Protein AF-A0A087UPY6-F1 (afdb_monomer_lite)

Secondary structure (DSSP, 8-state):
-HHHHHHHHHHH--SSPPPSSSTHHHHTT-STT-THHHHTTTTHHHHHHHHHHHH-TTTHHHHHHHHHHTTSTTT---HHHHHHHHHHHHHHHHHTTTTHHHHHHHT-HHHHHHHHHHHHHHHHHHHHHHTT--GGGHHHHHHHHHHHHHH-HHHHHHHHHHHHHHHHS-----------TT-SS-------

Foldseek 3Di:
DVLVQVLLCLLPVDPDGDDQFDPSLVVQQADHTHNCVLCVQQPCVLSVLSCLQCVPPLRVVVLVLLSVQLPDPQLHHRNSSLSSLLSNLLVVLVVVVLCVVVCVVVVDPSVSSSLLSSLLSVVLSVCSVVVSDHNVCSVVSSVVSSVCCNPPVVVSNVVSVVSSVVVPPPPPPPPPVPPPVPPPDPDPDDDD

Sequence (192 aa):
MRVLQTLYKSLTGAEKDCPRYGKHWEDVGFQGIDPGTDLRGVGFLGLIHLLSLILNPATTELAKEISTVSKTEKQNFPFCTMGINITRIVLETMREEVLNREINRKMDVFQVTNDFYAGVFLHLHFIWCEQNKTIMDSGYVIKDLNTFAKKHSTVIFRELFSYIKEKKIPTKKSDAVVDFSNIGDIAGFVQT

pLDDT: mean 89.98, std 18.36, range [36.38, 98.94]

InterPro domains:
  IPR006816 ELMO domain [PF04727] (2-141)
  IPR006816 ELMO domain [PS51335] (1-153)
  IPR050868 Engulfment and cell motility domain-containing protein [PTHR12771] (2-168)

Radius of gyration: 21.98 Å; chains: 1; bounding box: 83×45×53 Å

Structure (mmCIF, N/CA/C/O backbone):
data_AF-A0A087UPY6-F1
#
_entry.id   AF-A0A087UPY6-F1
#
loop_
_atom_site.group_PDB
_atom_site.id
_atom_site.type_symbol
_atom_site.label_atom_id
_atom_site.label_alt_id
_atom_site.label_comp_id
_atom_site.label_asym_id
_atom_site.label_entity_id
_atom_site.label_seq_id
_atom_site.pdbx_PDB_ins_code
_atom_site.Cartn_x
_atom_site.Cartn_y
_atom_site.Cartn_z
_atom_site.occupancy
_atom_site.B_iso_or_equiv
_atom_site.auth_seq_id
_atom_site.auth_comp_id
_atom_site.auth_asym_id
_atom_site.auth_atom_id
_atom_site.pdbx_PDB_model_num
ATOM 1 N N . MET A 1 1 ? -3.150 2.637 -19.919 1.00 72.81 1 MET A N 1
ATOM 2 C CA . MET A 1 1 ? -1.705 2.875 -20.140 1.00 72.81 1 MET A CA 1
ATOM 3 C C . MET A 1 1 ? -1.181 4.067 -19.348 1.00 72.81 1 MET A C 1
ATOM 5 O O . MET A 1 1 ? -0.356 3.849 -18.476 1.00 72.81 1 MET A O 1
ATOM 9 N N . ARG A 1 2 ? -1.687 5.289 -19.588 1.00 88.81 2 ARG A N 1
ATOM 10 C CA . ARG A 1 2 ? -1.146 6.535 -19.004 1.00 88.81 2 ARG A CA 1
ATOM 11 C C . ARG A 1 2 ? -0.952 6.499 -17.484 1.00 88.81 2 ARG A C 1
ATOM 13 O O . ARG A 1 2 ? 0.063 6.955 -16.997 1.00 88.81 2 ARG A O 1
ATOM 20 N N . VAL A 1 3 ? -1.885 5.892 -16.752 1.00 93.50 3 VAL A N 1
ATOM 21 C CA . VAL A 1 3 ? -1.852 5.794 -15.280 1.00 93.50 3 VAL A CA 1
ATOM 22 C C . VAL A 1 3 ? -0.658 4.976 -14.770 1.00 93.50 3 VAL A C 1
ATOM 24 O O . VAL A 1 3 ? 0.029 5.406 -13.851 1.00 93.50 3 VAL A O 1
ATOM 27 N N . LEU A 1 4 ? -0.377 3.828 -15.397 1.00 94.31 4 LEU A N 1
ATOM 28 C CA . LEU A 1 4 ? 0.793 3.005 -15.071 1.00 94.31 4 LEU A CA 1
ATOM 29 C C . LEU A 1 4 ? 2.092 3.758 -15.377 1.00 94.31 4 LEU A C 1
ATOM 31 O O . LEU A 1 4 ? 3.010 3.761 -14.566 1.00 94.31 4 LEU A O 1
ATOM 35 N N . GLN A 1 5 ? 2.145 4.445 -16.519 1.00 94.75 5 GLN A N 1
ATOM 36 C CA . GLN A 1 5 ? 3.295 5.271 -16.887 1.00 94.75 5 GLN A CA 1
ATOM 37 C C . GLN A 1 5 ? 3.488 6.436 -15.906 1.00 94.75 5 GLN A C 1
ATOM 39 O O . GLN A 1 5 ? 4.615 6.714 -15.517 1.00 94.75 5 GLN A O 1
ATOM 44 N N . THR A 1 6 ? 2.415 7.091 -15.451 1.00 95.69 6 THR A N 1
ATOM 45 C CA . THR A 1 6 ? 2.490 8.118 -14.401 1.00 95.69 6 THR A CA 1
ATOM 46 C C . THR A 1 6 ? 3.055 7.539 -13.110 1.00 95.69 6 THR A C 1
ATOM 48 O O . THR A 1 6 ? 4.007 8.098 -12.585 1.00 95.69 6 THR A O 1
ATOM 51 N N . LEU A 1 7 ? 2.533 6.401 -12.640 1.00 96.00 7 LEU A N 1
ATOM 52 C CA . LEU A 1 7 ? 3.036 5.719 -11.444 1.00 96.00 7 LEU A CA 1
ATOM 53 C C . LEU A 1 7 ? 4.540 5.431 -11.558 1.00 96.00 7 LEU A C 1
ATOM 55 O O . LEU A 1 7 ? 5.300 5.773 -10.655 1.00 96.00 7 LEU A O 1
ATOM 59 N N . TYR A 1 8 ? 4.967 4.859 -12.686 1.00 96.50 8 TYR A N 1
ATOM 60 C CA . TYR A 1 8 ? 6.371 4.548 -12.937 1.00 96.50 8 TYR A CA 1
ATOM 61 C C . TYR A 1 8 ? 7.251 5.800 -12.885 1.00 96.50 8 TYR A C 1
ATOM 63 O O . TYR A 1 8 ? 8.244 5.833 -12.159 1.00 96.50 8 TYR A O 1
ATOM 71 N N . LYS A 1 9 ? 6.869 6.860 -13.605 1.00 95.50 9 LYS A N 1
ATOM 72 C CA . LYS A 1 9 ? 7.624 8.120 -13.643 1.00 95.50 9 LYS A CA 1
ATOM 73 C C . LYS A 1 9 ? 7.680 8.792 -12.273 1.00 95.50 9 LYS A C 1
ATOM 75 O O . LYS A 1 9 ? 8.739 9.259 -11.876 1.00 95.50 9 LYS A O 1
ATOM 80 N N . SER A 1 10 ? 6.586 8.778 -11.515 1.00 94.00 10 SER A N 1
ATOM 81 C CA . SER A 1 10 ? 6.548 9.330 -10.158 1.00 94.00 10 SER A CA 1
ATOM 82 C C . SER A 1 10 ? 7.451 8.582 -9.174 1.00 94.00 10 SER A C 1
ATOM 84 O O . SER A 1 10 ? 7.991 9.207 -8.269 1.00 94.00 10 SER A O 1
ATOM 86 N N . LEU A 1 11 ? 7.635 7.268 -9.344 1.00 94.06 11 LEU A N 1
ATOM 87 C CA . LEU A 1 11 ? 8.479 6.447 -8.466 1.00 94.06 11 LEU A CA 1
ATOM 88 C C . LEU A 1 11 ? 9.961 6.415 -8.864 1.00 94.06 11 LEU A C 1
ATOM 90 O O . LEU A 1 11 ? 10.816 6.157 -8.015 1.00 94.06 11 LEU A O 1
ATOM 94 N N . THR A 1 12 ? 10.267 6.636 -10.143 1.00 93.81 12 THR A N 1
ATOM 95 C CA . THR A 1 12 ? 11.627 6.490 -10.694 1.00 93.81 12 THR A CA 1
ATOM 96 C C . THR A 1 12 ? 12.271 7.809 -11.107 1.00 93.81 12 THR A C 1
ATOM 98 O O . THR A 1 12 ? 13.486 7.863 -11.263 1.00 93.81 12 THR A O 1
ATOM 101 N N . GLY A 1 13 ? 11.483 8.867 -11.309 1.00 93.50 13 GLY A N 1
ATOM 102 C CA . GLY A 1 13 ? 11.949 10.110 -11.923 1.00 93.50 13 GLY A CA 1
ATOM 103 C C . GLY A 1 13 ? 12.176 10.006 -13.436 1.00 93.50 13 GLY A C 1
ATOM 104 O O . GLY A 1 13 ? 12.764 10.910 -14.019 1.00 93.50 13 GLY A O 1
ATOM 105 N N . ALA A 1 14 ? 11.733 8.923 -14.088 1.00 93.94 14 ALA A N 1
ATOM 106 C CA . ALA A 1 14 ? 11.895 8.761 -15.528 1.00 93.94 14 ALA A CA 1
ATOM 107 C C . ALA A 1 14 ? 11.164 9.865 -16.317 1.00 93.94 14 ALA A C 1
ATOM 109 O O . ALA A 1 14 ? 9.991 10.154 -16.082 1.00 93.94 14 ALA A O 1
ATOM 110 N N . GLU A 1 15 ? 11.846 10.447 -17.304 1.00 91.69 15 GLU A N 1
ATOM 111 C CA . GLU A 1 15 ? 11.268 11.491 -18.164 1.00 91.69 15 GLU A CA 1
ATOM 112 C C . GLU A 1 15 ? 10.414 10.911 -19.299 1.00 91.69 15 GLU A C 1
ATOM 114 O O . GLU A 1 15 ? 9.426 11.510 -19.727 1.00 91.69 15 GLU A O 1
ATOM 119 N N . LYS A 1 16 ? 10.793 9.727 -19.793 1.00 92.62 16 LYS A N 1
ATOM 120 C CA . LYS A 1 16 ? 10.153 9.067 -20.934 1.00 92.62 16 LYS A CA 1
ATOM 121 C C . LYS A 1 16 ? 9.136 8.029 -20.479 1.00 92.62 16 LYS A C 1
ATOM 123 O O . LYS A 1 16 ? 9.301 7.373 -19.453 1.00 92.62 16 LYS A O 1
ATOM 128 N N . ASP A 1 17 ? 8.101 7.855 -21.291 1.00 93.56 17 ASP A N 1
ATOM 129 C CA . ASP A 1 17 ? 7.104 6.814 -21.077 1.00 93.56 17 ASP A CA 1
ATOM 130 C C . ASP A 1 17 ? 7.711 5.417 -21.279 1.00 93.56 17 ASP A C 1
ATOM 132 O O . ASP A 1 17 ? 8.425 5.166 -22.252 1.00 93.56 17 ASP A O 1
ATOM 136 N N . CYS A 1 18 ? 7.393 4.493 -20.368 1.00 93.12 18 CYS A N 1
ATOM 137 C CA . CYS A 1 18 ? 7.782 3.092 -20.481 1.00 93.12 18 CYS A CA 1
ATOM 138 C C . CYS A 1 18 ? 6.749 2.269 -21.290 1.00 93.12 18 CYS A C 1
ATOM 140 O O . CYS A 1 18 ? 5.566 2.642 -21.364 1.00 93.12 18 CYS A O 1
ATOM 142 N N . PRO A 1 19 ? 7.163 1.146 -21.913 1.00 95.44 19 PRO A N 1
ATOM 143 C CA . PRO A 1 19 ? 6.250 0.206 -22.569 1.00 95.44 19 PRO A CA 1
ATOM 144 C C . PRO A 1 19 ? 5.240 -0.437 -21.603 1.00 95.44 19 PRO A C 1
ATOM 146 O O . PRO A 1 19 ? 5.470 -0.513 -20.402 1.00 95.44 19 PRO A O 1
ATOM 149 N N . ARG A 1 20 ? 4.133 -0.994 -22.126 1.00 94.19 20 ARG A N 1
ATOM 150 C CA . ARG A 1 20 ? 3.130 -1.704 -21.297 1.00 94.19 20 ARG A CA 1
ATOM 151 C C . ARG A 1 20 ? 3.710 -2.876 -20.517 1.00 94.19 20 ARG A C 1
ATOM 153 O O . ARG A 1 20 ? 3.268 -3.133 -19.399 1.00 94.19 20 ARG A O 1
ATOM 160 N N . TYR A 1 21 ? 4.601 -3.611 -21.174 1.00 96.75 21 TYR A N 1
ATOM 161 C CA . TYR A 1 21 ? 5.159 -4.872 -20.719 1.00 96.75 21 TYR A CA 1
ATOM 162 C C . TYR A 1 21 ? 6.678 -4.755 -20.678 1.00 96.75 21 TYR A C 1
ATOM 164 O O . TYR A 1 21 ? 7.280 -4.167 -21.578 1.00 96.75 21 TYR A O 1
ATOM 172 N N . GLY A 1 22 ? 7.298 -5.327 -19.654 1.00 96.94 22 GLY A N 1
ATOM 173 C CA . GLY A 1 22 ? 8.750 -5.412 -19.537 1.00 96.94 22 GLY A CA 1
ATOM 174 C C . GLY A 1 22 ? 9.221 -5.500 -18.091 1.00 96.94 22 GLY A C 1
ATOM 175 O O . GLY A 1 22 ? 8.477 -5.184 -17.170 1.00 96.94 22 GLY A O 1
ATOM 176 N N . LYS A 1 23 ? 10.483 -5.901 -17.905 1.00 97.12 23 LYS A N 1
ATOM 177 C CA . LYS A 1 23 ? 11.089 -6.101 -16.577 1.00 97.12 23 LYS A CA 1
ATOM 178 C C . LYS A 1 23 ? 11.204 -4.832 -15.731 1.00 97.12 23 LYS A C 1
ATOM 180 O O . LYS A 1 23 ? 11.313 -4.936 -14.524 1.00 97.12 23 LYS A O 1
ATOM 185 N N . HIS A 1 24 ? 11.116 -3.648 -16.339 1.00 96.12 24 HIS A N 1
ATOM 186 C CA . HIS A 1 24 ? 11.144 -2.373 -15.614 1.00 96.12 24 HIS A CA 1
ATOM 187 C C . HIS A 1 24 ? 10.052 -2.273 -14.533 1.00 96.12 24 HIS A C 1
ATOM 189 O O . HIS A 1 24 ? 10.196 -1.543 -13.562 1.00 96.12 24 HIS A O 1
ATOM 195 N N . TRP A 1 25 ? 8.954 -3.024 -14.654 1.00 97.50 25 TRP A N 1
ATOM 196 C CA . TRP A 1 25 ? 7.934 -3.074 -13.606 1.00 97.50 25 TRP A CA 1
ATOM 197 C C . TRP A 1 25 ? 8.431 -3.698 -12.295 1.00 97.50 25 TRP A C 1
ATOM 199 O O . TRP A 1 25 ? 7.934 -3.335 -11.227 1.00 97.50 25 TRP A O 1
ATOM 209 N N . GLU A 1 26 ? 9.445 -4.560 -12.356 1.00 96.44 26 GLU A N 1
ATOM 210 C CA . GLU A 1 26 ? 10.102 -5.134 -11.179 1.00 96.44 26 GLU A CA 1
ATOM 211 C C . GLU A 1 26 ? 10.865 -4.050 -10.390 1.00 96.44 26 GLU A C 1
ATOM 213 O O . GLU A 1 26 ? 10.876 -4.098 -9.162 1.00 96.44 26 GLU A O 1
ATOM 218 N N . ASP A 1 27 ? 11.378 -3.002 -11.055 1.00 94.44 27 ASP A N 1
ATOM 219 C CA . ASP A 1 27 ? 12.124 -1.893 -10.422 1.00 94.44 27 ASP A CA 1
ATOM 220 C C . ASP A 1 27 ? 11.268 -1.070 -9.443 1.00 94.44 27 ASP A C 1
ATOM 222 O O . ASP A 1 27 ? 11.775 -0.455 -8.502 1.00 94.44 27 ASP A O 1
ATOM 226 N N . VAL A 1 28 ? 9.951 -1.047 -9.664 1.00 96.25 28 VAL A N 1
ATOM 227 C CA . VAL A 1 28 ? 8.971 -0.395 -8.778 1.00 96.25 28 VAL A CA 1
ATOM 228 C C . VAL A 1 28 ? 8.201 -1.404 -7.915 1.00 96.25 28 VAL A C 1
ATOM 230 O O . VAL A 1 28 ? 7.331 -1.030 -7.128 1.00 96.25 28 VAL A O 1
ATOM 233 N N . GLY A 1 29 ? 8.548 -2.689 -8.016 1.00 97.00 29 GLY A N 1
ATOM 234 C CA . GLY A 1 29 ? 8.018 -3.754 -7.177 1.00 97.00 29 GLY A CA 1
ATOM 235 C C . GLY A 1 29 ? 6.666 -4.305 -7.620 1.00 97.00 29 GLY A C 1
ATOM 236 O O . GLY A 1 29 ? 5.855 -4.597 -6.749 1.00 97.00 29 GLY A O 1
ATOM 237 N N . PHE A 1 30 ? 6.392 -4.414 -8.924 1.00 97.56 30 PHE A N 1
ATOM 238 C CA . PHE A 1 30 ? 5.376 -5.346 -9.446 1.00 97.56 30 PHE A CA 1
ATOM 239 C C . PHE A 1 30 ? 5.978 -6.741 -9.670 1.00 97.56 30 PHE A C 1
ATOM 241 O O . PHE A 1 30 ? 7.199 -6.893 -9.746 1.00 97.56 30 PHE A O 1
ATOM 248 N N . GLN A 1 31 ? 5.129 -7.763 -9.815 1.00 94.50 31 GLN A N 1
ATOM 249 C CA . GLN A 1 31 ? 5.565 -9.127 -10.102 1.00 94.50 31 GLN A CA 1
ATOM 250 C C . GLN A 1 31 ? 5.642 -9.382 -11.611 1.00 94.50 31 GLN A C 1
ATOM 252 O O . GLN A 1 31 ? 4.636 -9.487 -12.312 1.00 94.50 31 GLN A O 1
ATOM 257 N N . GLY A 1 32 ? 6.868 -9.555 -12.104 1.00 94.19 32 GLY A N 1
ATOM 258 C CA . GLY A 1 32 ? 7.137 -9.878 -13.501 1.00 94.19 32 GLY A CA 1
ATOM 259 C C . GLY A 1 32 ? 6.871 -8.712 -14.454 1.00 94.19 32 GLY A C 1
ATOM 260 O O . GLY A 1 32 ? 6.937 -7.540 -14.093 1.00 94.19 32 GLY A O 1
ATOM 261 N N . ILE A 1 33 ? 6.590 -9.041 -15.716 1.00 96.81 33 ILE A N 1
ATOM 262 C CA . ILE A 1 33 ? 6.596 -8.054 -16.806 1.00 96.81 33 ILE A CA 1
ATOM 263 C C . ILE A 1 33 ? 5.254 -7.353 -17.041 1.00 96.81 33 ILE A C 1
ATOM 265 O O . ILE A 1 33 ? 5.183 -6.469 -17.895 1.00 96.81 33 ILE A O 1
ATOM 269 N N . ASP A 1 34 ? 4.186 -7.770 -16.360 1.00 96.31 34 ASP A N 1
ATOM 270 C CA . ASP A 1 34 ? 2.836 -7.248 -16.560 1.00 96.31 34 ASP A CA 1
ATOM 271 C C . ASP A 1 34 ? 2.163 -6.880 -15.223 1.00 96.31 34 ASP A C 1
ATOM 273 O O . ASP A 1 34 ? 1.557 -7.745 -14.599 1.00 96.31 34 ASP A O 1
ATOM 277 N N . PRO A 1 35 ? 2.109 -5.586 -14.848 1.00 96.69 35 PRO A N 1
ATOM 278 C CA . PRO A 1 35 ? 1.359 -5.100 -13.685 1.00 96.69 35 PRO A CA 1
ATOM 279 C C . PRO A 1 35 ? -0.097 -5.572 -13.604 1.00 96.69 35 PRO A C 1
ATOM 281 O O . PRO A 1 35 ? -0.699 -5.604 -12.531 1.00 96.69 35 PRO A O 1
ATOM 284 N N . GLY A 1 36 ? -0.695 -5.921 -14.746 1.00 95.50 36 GLY A N 1
ATOM 285 C CA . GLY A 1 36 ? -2.038 -6.474 -14.817 1.00 95.50 36 GLY A CA 1
ATOM 286 C C . GLY A 1 36 ? -2.195 -7.740 -13.977 1.00 95.50 36 GLY A C 1
ATOM 287 O O . GLY A 1 36 ? -3.268 -7.932 -13.410 1.00 95.50 36 GLY A O 1
ATOM 288 N N . THR A 1 37 ? -1.151 -8.566 -13.835 1.00 94.81 37 THR A N 1
ATOM 289 C CA . THR A 1 37 ? -1.223 -9.815 -13.065 1.00 94.81 37 THR A CA 1
ATOM 290 C C . THR A 1 37 ? -1.357 -9.582 -11.568 1.00 94.81 37 THR A C 1
ATOM 292 O O . THR A 1 37 ? -2.140 -10.301 -10.938 1.00 94.81 37 THR A O 1
ATOM 295 N N . ASP A 1 38 ? -0.670 -8.577 -11.016 1.00 96.12 38 ASP A N 1
ATOM 296 C CA . ASP A 1 38 ? -0.800 -8.160 -9.614 1.00 96.12 38 ASP A CA 1
ATOM 297 C C . ASP A 1 38 ? -2.158 -7.496 -9.348 1.00 96.12 38 ASP A C 1
ATOM 299 O O . ASP A 1 38 ? -2.814 -7.744 -8.334 1.00 96.12 38 ASP A O 1
ATOM 303 N N . LEU A 1 39 ? -2.622 -6.669 -10.289 1.00 96.25 39 LEU A N 1
ATOM 304 C CA . LEU A 1 39 ? -3.827 -5.856 -10.120 1.00 96.25 39 LEU A CA 1
ATOM 305 C C . LEU A 1 39 ? -5.131 -6.658 -10.197 1.00 96.25 39 LEU A C 1
ATOM 307 O O . LEU A 1 39 ? -6.171 -6.126 -9.821 1.00 96.25 39 LEU A O 1
ATOM 311 N N . ARG A 1 40 ? -5.123 -7.928 -10.629 1.00 94.06 40 ARG A N 1
ATOM 312 C CA . ARG A 1 40 ? -6.348 -8.743 -10.807 1.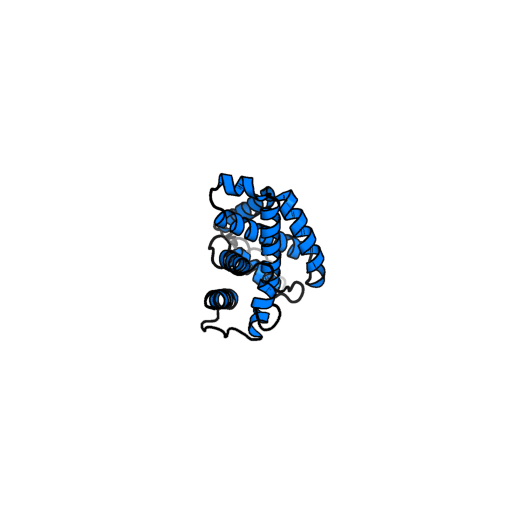00 94.06 40 ARG A CA 1
ATOM 313 C C . ARG A 1 40 ? -7.281 -8.739 -9.594 1.00 94.06 40 ARG A C 1
ATOM 315 O O . ARG A 1 40 ? -8.494 -8.751 -9.760 1.00 94.06 40 ARG A O 1
ATOM 322 N N . GLY A 1 41 ? -6.723 -8.735 -8.384 1.00 92.12 41 GLY A N 1
ATOM 323 C CA . GLY A 1 41 ? -7.507 -8.819 -7.150 1.00 92.12 41 GLY A CA 1
ATOM 324 C C . GLY A 1 41 ? -8.124 -7.504 -6.671 1.00 92.12 41 GLY A C 1
ATOM 325 O O . GLY A 1 41 ? -9.080 -7.545 -5.903 1.00 92.12 41 GLY A O 1
ATOM 326 N N . VAL A 1 42 ? -7.581 -6.361 -7.094 1.00 97.50 42 VAL A N 1
ATOM 327 C CA . VAL A 1 42 ? -7.988 -5.023 -6.614 1.00 97.50 42 VAL A CA 1
ATOM 328 C C . VAL A 1 42 ? -8.442 -4.092 -7.741 1.00 97.50 42 VAL A C 1
ATOM 330 O O . VAL A 1 42 ? -9.025 -3.038 -7.495 1.00 97.50 42 VAL A O 1
ATOM 333 N N . GLY A 1 43 ? -8.181 -4.475 -8.989 1.00 95.88 43 GLY A N 1
ATOM 334 C CA . GLY A 1 43 ? -8.472 -3.705 -10.184 1.00 95.88 43 GLY A CA 1
ATOM 335 C C . GLY A 1 43 ? -7.772 -2.349 -10.207 1.00 95.88 43 GLY A C 1
ATOM 336 O O . GLY A 1 43 ? -6.690 -2.144 -9.656 1.00 95.88 43 GLY A O 1
ATOM 337 N N . PHE A 1 44 ? -8.426 -1.395 -10.863 1.00 95.75 44 PHE A N 1
ATOM 338 C CA . PHE A 1 44 ? -7.911 -0.040 -11.040 1.00 95.75 44 PHE A CA 1
ATOM 339 C C . PHE A 1 44 ? -7.774 0.738 -9.720 1.00 95.75 44 PHE A C 1
ATOM 341 O O . PHE A 1 44 ? -6.941 1.637 -9.632 1.00 95.75 44 PHE A O 1
ATOM 348 N N . LEU A 1 45 ? -8.516 0.355 -8.673 1.00 97.19 45 LEU A N 1
ATOM 349 C CA . LEU A 1 45 ? -8.421 0.982 -7.353 1.00 97.19 45 LEU A CA 1
ATOM 350 C C . LEU A 1 45 ? -7.006 0.883 -6.766 1.00 97.19 45 LEU A C 1
ATOM 352 O O . LEU A 1 45 ? -6.537 1.844 -6.167 1.00 97.19 45 LEU A O 1
ATOM 356 N N . GLY A 1 46 ? -6.292 -0.224 -7.003 1.00 98.12 46 GLY A N 1
ATOM 357 C CA . GLY A 1 46 ? -4.900 -0.363 -6.556 1.00 98.12 46 GLY A CA 1
ATOM 358 C C . GLY A 1 46 ? -3.982 0.713 -7.138 1.00 98.12 46 GLY A C 1
ATOM 359 O O . GLY A 1 46 ? -3.125 1.247 -6.439 1.00 98.12 46 GLY A O 1
ATOM 360 N N . LEU A 1 47 ? -4.207 1.098 -8.399 1.00 97.62 47 LEU A N 1
ATOM 361 C CA . LEU A 1 47 ? -3.466 2.189 -9.034 1.00 97.62 47 LEU A CA 1
ATOM 362 C C . LEU A 1 47 ? -3.870 3.556 -8.488 1.00 97.62 47 LEU A C 1
ATOM 364 O O . LEU A 1 47 ? -3.001 4.408 -8.318 1.00 97.62 47 LEU A O 1
ATOM 368 N N . ILE A 1 48 ? -5.160 3.762 -8.207 1.00 97.75 48 ILE A N 1
ATOM 369 C CA . ILE A 1 48 ? -5.653 5.006 -7.603 1.00 97.75 48 ILE A CA 1
ATOM 370 C C . ILE A 1 48 ? -5.022 5.209 -6.226 1.00 97.75 48 ILE A C 1
ATOM 372 O O . ILE A 1 48 ? -4.480 6.280 -5.986 1.00 97.75 48 ILE A O 1
ATOM 376 N N . HIS A 1 49 ? -5.022 4.191 -5.363 1.00 98.69 49 HIS A N 1
ATOM 377 C CA . HIS A 1 49 ? -4.427 4.278 -4.029 1.00 98.69 49 HIS A CA 1
ATOM 378 C C . HIS A 1 49 ? -2.914 4.508 -4.061 1.00 98.69 49 HIS A C 1
ATOM 380 O O . HIS A 1 49 ? -2.389 5.346 -3.324 1.00 98.69 49 HIS A O 1
ATOM 386 N N . LEU A 1 50 ? -2.196 3.793 -4.937 1.00 98.56 50 LEU A N 1
ATOM 387 C CA . LEU A 1 50 ? -0.770 4.041 -5.136 1.00 98.56 50 LEU A CA 1
ATOM 388 C C . LEU A 1 50 ? -0.551 5.499 -5.540 1.00 98.56 50 LEU A C 1
ATOM 390 O O . LEU A 1 50 ? 0.165 6.213 -4.847 1.00 98.56 50 LEU A O 1
ATOM 394 N N . LEU A 1 51 ? -1.226 5.972 -6.592 1.00 98.06 51 LEU A N 1
ATOM 395 C CA . LEU A 1 51 ? -1.099 7.351 -7.060 1.00 98.06 51 LEU A CA 1
ATOM 396 C C . LEU A 1 51 ? -1.519 8.381 -6.010 1.00 98.06 51 LEU A C 1
ATOM 398 O O . LEU A 1 51 ? -0.850 9.404 -5.888 1.00 98.06 51 LEU A O 1
ATOM 402 N N . SER A 1 52 ? -2.568 8.125 -5.226 1.00 98.12 52 SER A N 1
ATOM 403 C CA . SER A 1 52 ? -2.982 9.036 -4.161 1.00 98.12 52 SER A CA 1
ATOM 404 C C . SER A 1 52 ? -1.898 9.171 -3.101 1.00 98.12 52 SER A C 1
ATOM 406 O O . SER A 1 52 ? -1.655 10.277 -2.638 1.00 98.12 52 SER A O 1
ATOM 408 N N . LEU A 1 53 ? -1.200 8.085 -2.758 1.00 98.50 53 LEU A N 1
ATOM 409 C CA . LEU A 1 53 ? -0.119 8.119 -1.774 1.00 98.50 53 LEU A CA 1
ATOM 410 C C . LEU A 1 53 ? 1.087 8.932 -2.270 1.00 98.50 53 LEU A C 1
ATOM 412 O O . LEU A 1 53 ? 1.575 9.792 -1.539 1.00 98.50 53 LEU A O 1
ATOM 416 N N . ILE A 1 54 ? 1.549 8.688 -3.501 1.00 97.75 54 ILE A N 1
ATOM 417 C CA . ILE A 1 54 ? 2.746 9.353 -4.059 1.00 97.75 54 ILE A CA 1
ATOM 418 C C . ILE A 1 54 ? 2.498 10.788 -4.538 1.00 97.75 54 ILE A C 1
ATOM 420 O O . ILE A 1 54 ? 3.408 11.612 -4.433 1.00 97.75 54 ILE A O 1
ATOM 424 N N . LEU A 1 55 ? 1.312 11.104 -5.068 1.00 96.50 55 LEU A N 1
ATOM 425 C CA . LEU A 1 55 ? 1.028 12.417 -5.663 1.00 96.50 55 LEU A CA 1
ATOM 426 C C . LEU A 1 55 ? 0.404 13.420 -4.689 1.00 96.50 55 LEU A C 1
ATOM 428 O O . LEU A 1 55 ? 0.458 14.620 -4.951 1.00 96.50 55 LEU A O 1
ATOM 432 N N . ASN A 1 56 ? -0.195 12.972 -3.584 1.00 96.06 56 ASN A N 1
ATOM 433 C CA . ASN A 1 56 ? -0.795 13.885 -2.616 1.00 96.06 56 ASN A CA 1
ATOM 434 C C . ASN A 1 56 ? 0.303 14.594 -1.798 1.00 96.06 56 ASN A C 1
ATOM 436 O O . ASN A 1 56 ? 1.074 13.917 -1.114 1.00 96.06 56 ASN A O 1
ATOM 440 N N . PRO A 1 57 ? 0.362 15.941 -1.780 1.00 95.19 57 PRO A N 1
ATOM 441 C CA . PRO A 1 57 ? 1.356 16.683 -1.000 1.00 95.19 57 PRO A CA 1
ATOM 442 C C . PRO A 1 57 ? 1.361 16.354 0.497 1.00 95.19 57 PRO A C 1
ATOM 444 O O . PRO A 1 57 ? 2.386 16.512 1.152 1.00 95.19 57 PRO A O 1
ATOM 447 N N . ALA A 1 58 ? 0.234 15.897 1.053 1.00 95.56 58 ALA A N 1
ATOM 448 C CA . ALA A 1 58 ? 0.151 15.496 2.453 1.00 95.56 58 ALA A CA 1
ATOM 449 C C . ALA A 1 58 ? 0.853 14.157 2.746 1.00 95.56 58 ALA A C 1
ATOM 451 O O . ALA A 1 58 ? 1.284 13.948 3.874 1.00 95.56 58 ALA A O 1
ATOM 452 N N . THR A 1 59 ? 0.975 13.262 1.760 1.00 97.00 59 THR A N 1
ATOM 453 C CA . THR A 1 59 ? 1.485 11.890 1.952 1.00 97.00 59 THR A CA 1
ATOM 454 C C . THR A 1 59 ? 2.683 11.545 1.071 1.00 97.00 59 THR A C 1
ATOM 456 O O . THR A 1 59 ? 3.269 10.479 1.235 1.00 97.00 59 THR A O 1
ATOM 459 N N . THR A 1 60 ? 3.087 12.428 0.156 1.00 96.12 60 THR A N 1
ATOM 460 C CA . THR A 1 60 ? 4.217 12.186 -0.754 1.00 96.12 60 THR A CA 1
ATOM 461 C C . THR A 1 60 ? 5.520 11.927 0.006 1.00 96.12 60 THR A C 1
ATOM 463 O O . THR A 1 60 ? 6.310 11.080 -0.399 1.00 96.12 60 THR A O 1
ATOM 466 N N . GLU A 1 61 ? 5.724 12.588 1.150 1.00 95.94 61 GLU A N 1
ATOM 467 C CA . GLU A 1 61 ? 6.909 12.364 1.982 1.00 95.94 61 GLU A CA 1
ATOM 468 C C . GLU A 1 61 ? 6.899 10.972 2.622 1.00 95.94 61 GLU A C 1
ATOM 470 O O . GLU A 1 61 ? 7.888 10.250 2.526 1.00 95.94 61 GLU A O 1
ATOM 475 N N . LEU A 1 62 ? 5.747 10.538 3.143 1.00 97.88 62 LEU A N 1
ATOM 476 C CA . LEU A 1 62 ? 5.554 9.171 3.632 1.00 97.88 62 LEU A CA 1
ATOM 477 C C . LEU A 1 62 ? 5.874 8.146 2.535 1.00 97.88 62 LEU A C 1
ATOM 479 O O . LEU A 1 62 ? 6.590 7.175 2.768 1.00 97.88 62 LEU A O 1
ATOM 483 N N . ALA A 1 63 ? 5.392 8.383 1.313 1.00 97.81 63 ALA A N 1
ATOM 484 C CA . ALA A 1 63 ? 5.666 7.512 0.176 1.00 97.81 63 ALA A CA 1
ATOM 485 C C . ALA A 1 63 ? 7.172 7.384 -0.117 1.00 97.81 63 ALA A C 1
ATOM 487 O O . ALA A 1 63 ? 7.648 6.287 -0.417 1.00 97.81 63 ALA A O 1
ATOM 488 N N . LYS A 1 64 ? 7.930 8.485 -0.012 1.00 96.81 64 LYS A N 1
ATOM 489 C CA . LYS A 1 64 ? 9.389 8.497 -0.203 1.00 96.81 64 LYS A CA 1
ATOM 490 C C . LYS A 1 64 ? 10.128 7.772 0.916 1.00 96.81 64 LYS A C 1
ATOM 492 O O . LYS A 1 64 ? 11.041 7.004 0.613 1.00 96.81 64 LYS A O 1
ATOM 497 N N . GLU A 1 65 ? 9.739 7.983 2.173 1.00 97.38 65 GLU A N 1
ATOM 498 C CA . GLU A 1 65 ? 10.318 7.289 3.334 1.00 97.38 65 GLU A CA 1
ATOM 499 C C . GLU A 1 65 ? 10.186 5.771 3.159 1.00 97.38 65 GLU A C 1
ATOM 501 O O . GLU A 1 65 ? 11.178 5.040 3.145 1.00 97.38 65 GLU A O 1
ATOM 506 N N . ILE A 1 66 ? 8.971 5.313 2.865 1.00 98.00 66 ILE A N 1
ATOM 507 C CA . ILE A 1 66 ? 8.668 3.904 2.613 1.00 98.00 66 ILE A CA 1
ATOM 508 C C . ILE A 1 66 ? 9.425 3.378 1.393 1.00 98.00 66 ILE A C 1
ATOM 510 O O . ILE A 1 66 ? 10.027 2.306 1.455 1.00 98.00 66 ILE A O 1
ATOM 514 N N . SER A 1 67 ? 9.402 4.110 0.273 1.00 96.88 67 SER A N 1
ATOM 515 C CA . SER A 1 67 ? 10.115 3.708 -0.942 1.00 96.88 67 SER A CA 1
ATOM 516 C C . SER A 1 67 ? 11.615 3.570 -0.678 1.00 96.88 67 SER A C 1
ATOM 518 O O . SER A 1 67 ? 12.252 2.703 -1.272 1.00 96.88 67 SER A O 1
ATOM 520 N N . THR A 1 68 ? 12.187 4.406 0.186 1.00 96.75 68 THR A N 1
ATOM 521 C CA . THR A 1 68 ? 13.601 4.326 0.564 1.00 96.75 68 THR A CA 1
ATOM 522 C C . THR A 1 68 ? 13.869 3.032 1.323 1.00 96.75 68 THR A C 1
ATOM 524 O O . THR A 1 68 ? 14.730 2.261 0.903 1.00 96.75 68 THR A O 1
ATOM 527 N N . VAL A 1 69 ? 13.074 2.727 2.356 1.00 97.69 69 VAL A N 1
ATOM 528 C CA . VAL A 1 69 ? 13.186 1.474 3.128 1.00 97.69 69 VAL A CA 1
ATOM 529 C C . VAL A 1 69 ? 13.025 0.248 2.227 1.00 97.69 69 VAL A C 1
ATOM 531 O O . VAL A 1 69 ? 13.840 -0.673 2.292 1.00 97.69 69 VAL A O 1
ATOM 534 N N . SER A 1 70 ? 12.047 0.272 1.316 1.00 97.31 70 SER A N 1
ATOM 535 C CA . SER A 1 70 ? 11.733 -0.838 0.403 1.00 97.31 70 SER A CA 1
ATOM 536 C C . SER A 1 70 ? 12.870 -1.220 -0.554 1.00 97.31 70 SER A C 1
ATOM 538 O O . SER A 1 70 ? 12.837 -2.302 -1.138 1.00 97.31 70 SER A O 1
ATOM 540 N N . LYS A 1 71 ? 13.878 -0.352 -0.701 1.00 96.12 71 LYS A N 1
ATOM 541 C CA . LYS A 1 71 ? 15.055 -0.543 -1.561 1.00 96.12 71 LYS A CA 1
ATOM 542 C C . LYS A 1 71 ? 16.336 -0.842 -0.773 1.00 96.12 71 LYS A C 1
ATOM 544 O O . LYS A 1 71 ? 17.384 -1.037 -1.381 1.00 96.12 71 LYS A O 1
ATOM 549 N N . THR A 1 72 ? 16.284 -0.859 0.561 1.00 96.81 72 THR A N 1
ATOM 550 C CA . THR A 1 72 ? 17.454 -1.171 1.398 1.00 96.81 72 THR A CA 1
ATOM 551 C C . THR A 1 72 ? 17.796 -2.655 1.342 1.00 96.81 72 THR A C 1
ATOM 553 O O . THR A 1 72 ? 16.906 -3.492 1.296 1.00 96.81 72 THR A O 1
ATOM 556 N N . GLU A 1 73 ? 19.078 -3.004 1.422 1.00 96.06 73 GLU A N 1
ATOM 557 C CA . GLU A 1 73 ? 19.533 -4.400 1.322 1.00 96.06 73 GLU A CA 1
ATOM 558 C C . GLU A 1 73 ? 18.891 -5.335 2.361 1.00 96.06 73 GLU A C 1
ATOM 560 O O . GLU A 1 73 ? 18.583 -6.483 2.060 1.00 96.06 73 GLU A O 1
ATOM 565 N N . LYS A 1 74 ? 18.675 -4.846 3.588 1.00 94.69 74 LYS A N 1
ATOM 566 C CA . LYS A 1 74 ? 18.180 -5.671 4.700 1.00 94.69 74 LYS A CA 1
ATOM 567 C C . LYS A 1 74 ? 16.660 -5.737 4.782 1.00 94.69 74 LYS A C 1
ATOM 569 O O . LYS A 1 74 ? 16.120 -6.734 5.247 1.00 94.69 74 LYS A O 1
ATOM 574 N N . GLN A 1 75 ? 15.982 -4.663 4.393 1.00 97.69 75 GLN A N 1
ATOM 575 C CA . GLN A 1 75 ? 14.550 -4.487 4.630 1.00 97.69 75 GLN A CA 1
ATOM 576 C C . GLN A 1 75 ? 13.778 -4.260 3.332 1.00 97.69 75 GLN A C 1
ATOM 578 O O . GLN A 1 75 ? 12.688 -3.687 3.360 1.00 97.69 75 GLN A O 1
ATOM 583 N N . ASN A 1 76 ? 14.324 -4.696 2.194 1.00 97.44 76 ASN A N 1
ATOM 584 C CA . ASN A 1 76 ? 13.661 -4.547 0.912 1.00 97.44 76 ASN A CA 1
ATOM 585 C C . ASN A 1 76 ? 12.319 -5.284 0.874 1.00 97.44 76 ASN A C 1
ATOM 587 O O . ASN A 1 76 ? 12.131 -6.348 1.467 1.00 97.44 76 ASN A O 1
ATOM 591 N N . PHE A 1 77 ? 11.391 -4.729 0.103 1.00 98.12 77 PHE A N 1
ATOM 592 C CA . PHE A 1 77 ? 10.135 -5.378 -0.256 1.00 98.12 77 PHE A CA 1
ATOM 593 C C . PHE A 1 77 ? 9.582 -4.774 -1.554 1.00 98.12 77 PHE A C 1
ATOM 595 O O . PHE A 1 77 ? 9.892 -3.628 -1.882 1.00 98.12 77 PHE A O 1
ATOM 602 N N . PRO A 1 78 ? 8.747 -5.507 -2.311 1.00 97.81 78 PRO A N 1
ATOM 603 C CA . PRO A 1 78 ? 8.166 -4.993 -3.547 1.00 97.81 78 PRO A CA 1
ATOM 604 C C . PRO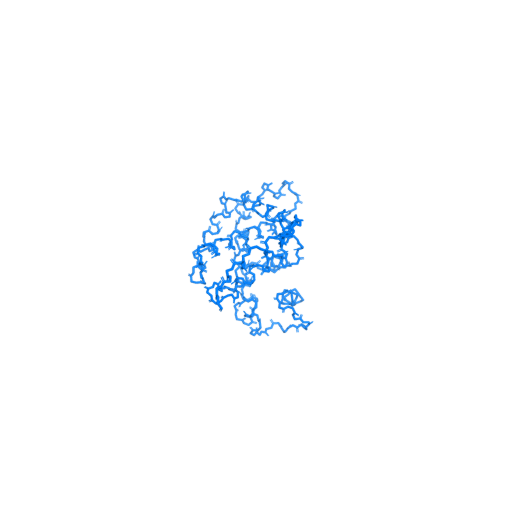 A 1 78 ? 7.117 -3.913 -3.236 1.00 97.81 78 PRO A C 1
ATOM 606 O O . PRO A 1 78 ? 5.990 -4.225 -2.848 1.00 97.81 78 PRO A O 1
ATOM 609 N N . PHE A 1 79 ? 7.491 -2.637 -3.382 1.00 98.50 79 PHE A N 1
ATOM 610 C CA . PHE A 1 79 ? 6.669 -1.481 -2.997 1.00 98.50 79 PHE A CA 1
ATOM 611 C C . PHE A 1 79 ? 5.257 -1.513 -3.606 1.00 98.50 79 PHE A C 1
ATOM 613 O O . PHE A 1 79 ? 4.270 -1.438 -2.868 1.00 98.50 79 PHE A O 1
ATOM 620 N N . CYS A 1 80 ? 5.133 -1.666 -4.931 1.00 98.38 80 CYS A N 1
ATOM 621 C CA . CYS A 1 80 ? 3.826 -1.700 -5.591 1.00 98.38 80 CYS A CA 1
ATOM 622 C C . CYS A 1 80 ? 2.985 -2.921 -5.188 1.00 98.38 80 CYS A C 1
ATOM 624 O O . CYS A 1 80 ? 1.806 -2.753 -4.874 1.00 98.38 80 CYS A O 1
ATOM 626 N N . THR A 1 81 ? 3.559 -4.126 -5.123 1.00 98.38 81 THR A N 1
ATOM 627 C CA . THR A 1 81 ? 2.849 -5.329 -4.654 1.00 98.38 81 THR A CA 1
ATOM 628 C C . THR A 1 81 ? 2.377 -5.170 -3.205 1.00 98.38 81 THR A C 1
ATOM 630 O O . THR A 1 81 ? 1.247 -5.540 -2.884 1.00 98.38 81 THR A O 1
ATOM 633 N N . MET A 1 82 ? 3.183 -4.568 -2.326 1.00 98.56 82 MET A N 1
ATOM 634 C CA . MET A 1 82 ? 2.776 -4.281 -0.948 1.00 98.56 82 MET A CA 1
ATOM 635 C C . MET A 1 82 ? 1.605 -3.290 -0.898 1.00 98.56 82 MET A C 1
ATOM 637 O O . MET A 1 82 ? 0.614 -3.541 -0.212 1.00 98.56 82 MET A O 1
ATOM 641 N N . GLY A 1 83 ? 1.648 -2.219 -1.697 1.00 98.62 83 GLY A N 1
ATOM 642 C CA . GLY A 1 83 ? 0.521 -1.294 -1.843 1.00 98.62 83 GLY A CA 1
ATOM 643 C C . GLY A 1 83 ? -0.749 -1.963 -2.390 1.00 98.62 83 GLY A C 1
ATOM 644 O O . GLY A 1 83 ? -1.861 -1.696 -1.934 1.00 98.62 83 GLY A O 1
ATOM 645 N N . ILE A 1 84 ? -0.618 -2.915 -3.311 1.00 98.69 84 ILE A N 1
ATOM 646 C CA . ILE A 1 84 ? -1.756 -3.707 -3.802 1.00 98.69 84 ILE A CA 1
ATOM 647 C C . ILE A 1 84 ? -2.357 -4.568 -2.683 1.00 98.69 84 ILE A C 1
ATOM 649 O O . ILE A 1 84 ? -3.582 -4.618 -2.543 1.00 98.69 84 ILE A O 1
ATOM 653 N N . ASN A 1 85 ? -1.527 -5.186 -1.840 1.00 98.69 85 ASN A N 1
ATOM 654 C CA . ASN A 1 85 ? -2.001 -5.927 -0.670 1.00 98.69 85 ASN A CA 1
ATOM 655 C C . ASN A 1 85 ? -2.721 -5.017 0.333 1.00 98.69 85 ASN A C 1
ATOM 657 O O . ASN A 1 85 ? -3.782 -5.386 0.832 1.00 98.69 85 ASN A O 1
ATOM 661 N N . ILE A 1 86 ? -2.227 -3.800 0.565 1.00 98.81 86 ILE A N 1
ATOM 662 C CA . ILE A 1 86 ? -2.924 -2.825 1.414 1.00 98.81 86 ILE A CA 1
ATOM 663 C C . ILE A 1 86 ? -4.260 -2.409 0.788 1.00 98.81 86 ILE A C 1
ATOM 665 O O . ILE A 1 86 ? -5.261 -2.323 1.492 1.00 98.81 86 ILE A O 1
ATOM 669 N N . THR A 1 87 ? -4.343 -2.236 -0.534 1.00 98.81 87 THR A N 1
ATOM 670 C CA . THR A 1 87 ? -5.633 -1.968 -1.196 1.00 98.81 87 THR A CA 1
ATOM 671 C C . THR A 1 87 ? -6.638 -3.095 -0.961 1.00 98.81 87 THR A C 1
ATOM 673 O O . THR A 1 87 ? -7.823 -2.831 -0.763 1.00 98.81 87 THR A O 1
ATOM 676 N N . ARG A 1 88 ? -6.184 -4.353 -0.941 1.00 98.69 88 ARG A N 1
ATOM 677 C CA . ARG A 1 88 ? -7.044 -5.484 -0.578 1.00 98.69 88 ARG A CA 1
ATOM 678 C C . ARG A 1 88 ? -7.564 -5.356 0.856 1.00 98.69 88 ARG A C 1
ATOM 680 O O . ARG A 1 88 ? -8.757 -5.552 1.055 1.00 98.69 88 ARG A O 1
ATOM 687 N N . ILE A 1 89 ? -6.718 -4.961 1.811 1.00 98.81 89 ILE A N 1
ATOM 688 C CA . ILE A 1 89 ? -7.136 -4.689 3.199 1.00 98.81 89 ILE A CA 1
ATOM 689 C C . ILE A 1 89 ? -8.220 -3.602 3.234 1.00 98.81 89 ILE A C 1
ATOM 691 O O . ILE A 1 89 ? -9.244 -3.795 3.880 1.00 98.81 89 ILE A O 1
ATOM 695 N N . VAL A 1 90 ? -8.049 -2.499 2.494 1.00 98.75 90 VAL A N 1
ATOM 696 C CA . VAL A 1 90 ? -9.065 -1.430 2.395 1.00 98.75 90 VAL A CA 1
ATOM 697 C C . VAL A 1 90 ? -10.395 -1.971 1.851 1.00 98.75 90 VAL A C 1
ATOM 699 O O . VAL A 1 90 ? -11.459 -1.666 2.382 1.00 98.75 90 VAL A O 1
ATOM 702 N N . LEU A 1 91 ? -10.363 -2.799 0.804 1.00 98.44 91 LEU A N 1
ATOM 703 C CA . LEU A 1 91 ? -11.578 -3.400 0.246 1.00 98.44 91 LEU A CA 1
ATOM 704 C C . LEU A 1 91 ? -12.275 -4.335 1.241 1.00 98.44 91 LEU A C 1
ATOM 706 O O . LEU A 1 91 ? -13.503 -4.352 1.305 1.00 98.44 91 LEU A O 1
ATOM 710 N N . GLU A 1 92 ? -11.514 -5.115 2.005 1.00 98.38 92 GLU A N 1
ATOM 711 C CA . GLU A 1 92 ? -12.064 -5.987 3.042 1.00 98.38 92 GLU A CA 1
ATOM 712 C C . GLU A 1 92 ? -12.704 -5.185 4.179 1.00 98.38 92 GLU A C 1
ATOM 714 O O . GLU A 1 92 ? -13.833 -5.487 4.558 1.00 98.38 92 GLU A O 1
ATOM 719 N N . THR A 1 93 ? -12.057 -4.123 4.671 1.00 98.50 93 THR A N 1
ATOM 720 C CA . THR A 1 93 ? -12.637 -3.272 5.725 1.00 98.50 93 THR A CA 1
ATOM 721 C C . THR A 1 93 ? -13.895 -2.543 5.257 1.00 98.50 93 THR A C 1
ATOM 723 O O . THR A 1 93 ? -14.823 -2.369 6.043 1.00 98.50 93 THR A O 1
ATOM 726 N N . MET A 1 94 ? -13.975 -2.153 3.981 1.00 97.62 94 MET A N 1
ATOM 727 C CA . MET A 1 94 ? -15.204 -1.597 3.403 1.00 97.62 94 MET A CA 1
ATOM 728 C C . MET A 1 94 ? -16.328 -2.630 3.310 1.00 97.62 94 MET A C 1
ATOM 730 O O . MET A 1 94 ? -17.464 -2.319 3.656 1.00 97.62 94 MET A O 1
ATOM 734 N N . ARG A 1 95 ? -16.033 -3.855 2.853 1.00 97.62 95 ARG A N 1
ATOM 735 C CA . ARG A 1 95 ? -17.031 -4.939 2.763 1.00 97.62 95 ARG A CA 1
ATOM 736 C C . ARG A 1 95 ? -17.575 -5.344 4.128 1.00 97.62 95 ARG A C 1
ATOM 738 O O . ARG A 1 95 ? -18.728 -5.737 4.222 1.00 97.62 95 ARG A O 1
ATOM 745 N N . GLU A 1 96 ? -16.744 -5.241 5.155 1.00 98.31 96 GLU A N 1
ATOM 746 C CA . GLU A 1 96 ? -17.112 -5.476 6.552 1.00 98.31 96 GLU A CA 1
ATOM 747 C C . GLU A 1 96 ? -17.676 -4.219 7.238 1.00 98.31 96 GLU A C 1
ATOM 749 O O . GLU A 1 96 ? -17.838 -4.204 8.454 1.00 98.31 96 GLU A O 1
ATOM 754 N N . GLU A 1 97 ? -17.960 -3.153 6.480 1.00 98.12 97 GLU A N 1
ATOM 755 C CA . GLU A 1 97 ? -18.596 -1.914 6.953 1.00 98.12 97 GLU A CA 1
ATOM 756 C C . GLU A 1 97 ? -17.809 -1.135 8.025 1.00 98.12 97 GLU A C 1
ATOM 758 O O . GLU A 1 97 ? -18.299 -0.147 8.580 1.00 98.12 97 GLU A O 1
ATOM 763 N N . VAL A 1 98 ? -16.546 -1.499 8.266 1.00 98.44 98 VAL A N 1
ATOM 764 C CA . VAL A 1 98 ? -15.667 -0.897 9.286 1.00 98.44 98 VAL A CA 1
ATOM 765 C C . VAL A 1 98 ? -15.489 0.608 9.062 1.00 98.44 98 VAL A C 1
ATOM 767 O O . VAL A 1 98 ? -15.358 1.374 10.018 1.00 98.44 98 VAL A O 1
ATOM 770 N N . LEU A 1 99 ? -15.491 1.049 7.800 1.00 98.00 99 LEU A N 1
ATOM 771 C CA . LEU A 1 99 ? -15.286 2.452 7.426 1.00 98.00 99 LEU A CA 1
ATOM 772 C C . LEU A 1 99 ? -16.590 3.254 7.271 1.00 98.00 99 LEU A C 1
ATOM 774 O O . LEU A 1 99 ? -16.518 4.474 7.121 1.00 98.00 99 LEU A O 1
ATOM 778 N N . ASN A 1 100 ? -17.772 2.627 7.353 1.00 97.62 100 ASN A N 1
ATOM 779 C CA . ASN A 1 100 ? -19.054 3.278 7.037 1.00 97.62 100 ASN A CA 1
ATOM 780 C C . ASN A 1 100 ? -19.299 4.535 7.874 1.00 97.62 100 ASN A C 1
ATOM 782 O O . ASN A 1 100 ? -19.738 5.557 7.351 1.00 97.62 100 ASN A O 1
ATOM 786 N N . ARG A 1 101 ? -18.969 4.493 9.170 1.00 97.12 101 ARG A N 1
ATOM 787 C CA . ARG A 1 101 ? -19.126 5.652 10.059 1.00 97.12 101 ARG A CA 1
ATOM 788 C C . ARG A 1 101 ? -18.313 6.855 9.580 1.00 97.12 101 ARG A C 1
ATOM 790 O O . ARG A 1 101 ? -18.841 7.963 9.545 1.00 97.12 101 ARG A O 1
ATOM 797 N N . GLU A 1 102 ? -17.046 6.649 9.230 1.00 97.75 102 GLU A N 1
ATOM 798 C CA . GLU A 1 102 ? -16.166 7.734 8.785 1.00 97.75 102 GLU A CA 1
ATOM 799 C C . GLU A 1 102 ? -16.531 8.223 7.383 1.00 97.75 102 GLU A C 1
ATOM 801 O O . GLU A 1 102 ? -16.556 9.434 7.159 1.00 97.75 102 GLU A O 1
ATOM 806 N N . ILE A 1 103 ? -16.911 7.312 6.481 1.00 98.25 103 ILE A N 1
ATOM 807 C CA . ILE A 1 103 ? -17.427 7.652 5.148 1.00 98.25 103 ILE A CA 1
ATOM 808 C C . ILE A 1 103 ? -18.671 8.537 5.272 1.00 98.25 103 ILE A C 1
ATOM 810 O O . ILE A 1 103 ? -18.701 9.620 4.695 1.00 98.25 103 ILE A O 1
ATOM 814 N N . ASN A 1 104 ? -19.654 8.139 6.082 1.00 98.00 104 ASN A N 1
ATOM 815 C CA . ASN A 1 104 ? -20.886 8.907 6.287 1.00 98.00 104 ASN A CA 1
ATOM 816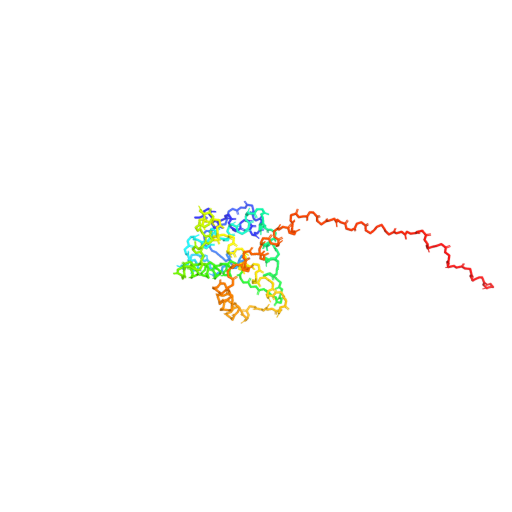 C C . ASN A 1 104 ? -20.623 10.250 6.979 1.00 98.00 104 ASN A C 1
ATOM 818 O O . ASN A 1 104 ? -21.250 11.252 6.655 1.00 98.00 104 ASN A O 1
ATOM 822 N N . ARG A 1 105 ? -19.674 10.298 7.921 1.00 97.75 105 ARG A N 1
ATOM 823 C CA . ARG A 1 105 ? -19.286 11.543 8.596 1.00 97.75 105 ARG A CA 1
ATOM 824 C C . ARG A 1 105 ? -18.647 12.546 7.635 1.00 97.75 105 ARG A C 1
ATOM 826 O O . ARG A 1 105 ? -18.847 13.747 7.793 1.00 97.75 105 ARG A O 1
ATOM 833 N N . LYS A 1 106 ? -17.830 12.069 6.694 1.00 97.06 106 LYS A N 1
ATOM 834 C CA . LYS A 1 106 ? -17.088 12.906 5.740 1.00 97.06 106 LYS A CA 1
ATOM 835 C C . LYS A 1 106 ? -17.850 13.175 4.448 1.00 97.06 106 LYS A C 1
ATOM 837 O O . LYS A 1 106 ? -17.525 14.147 3.777 1.00 97.06 106 LYS A O 1
ATOM 842 N N . MET A 1 107 ? -18.836 12.341 4.121 1.00 97.69 107 MET A N 1
ATOM 843 C CA . MET A 1 107 ? -19.538 12.332 2.835 1.00 97.69 107 MET A CA 1
ATOM 844 C C . MET A 1 107 ? -18.579 12.228 1.637 1.00 97.69 107 MET A C 1
ATOM 846 O O . MET A 1 107 ? -18.850 12.760 0.566 1.00 97.69 107 MET A O 1
ATOM 850 N N . ASP A 1 108 ? -17.452 11.533 1.823 1.00 97.81 108 ASP A N 1
ATOM 851 C CA . ASP A 1 108 ? -16.408 11.383 0.810 1.00 97.81 108 ASP A CA 1
ATOM 852 C C . ASP A 1 108 ? -15.749 10.007 0.927 1.00 97.81 108 ASP A C 1
ATOM 854 O O . ASP A 1 108 ? -14.862 9.774 1.751 1.00 97.81 108 ASP A O 1
ATOM 858 N N . VAL A 1 109 ? -16.215 9.070 0.102 1.00 97.38 109 VAL A N 1
ATOM 859 C CA . VAL A 1 109 ? -15.670 7.710 0.082 1.00 97.38 109 VAL A CA 1
ATOM 860 C C . VAL A 1 109 ? -14.224 7.694 -0.404 1.00 97.38 109 VAL A C 1
ATOM 862 O O . VAL A 1 109 ? -13.408 6.993 0.183 1.00 97.38 109 VAL A O 1
ATOM 865 N N . PHE A 1 110 ? -13.886 8.492 -1.422 1.00 97.00 110 PHE A N 1
ATOM 866 C CA . PHE A 1 110 ? -12.563 8.473 -2.040 1.00 97.00 110 PHE A CA 1
ATOM 867 C C . PHE A 1 110 ? -11.503 9.018 -1.091 1.00 97.00 110 PHE A C 1
ATOM 869 O O . PHE A 1 110 ? -10.451 8.403 -0.922 1.00 97.00 110 PHE A O 1
ATOM 876 N N . GLN A 1 111 ? -11.779 10.148 -0.440 1.00 97.44 111 GLN A N 1
ATOM 877 C CA . GLN A 1 111 ? -10.858 10.719 0.535 1.00 97.44 111 GLN A CA 1
ATOM 878 C C . GLN A 1 111 ? -10.670 9.775 1.724 1.00 97.44 111 GLN A C 1
ATOM 880 O O . GLN A 1 111 ? -9.537 9.533 2.131 1.00 97.44 111 GLN A O 1
ATOM 885 N N . VAL A 1 112 ? -11.753 9.188 2.248 1.00 98.50 112 VAL A N 1
ATOM 886 C CA . VAL A 1 112 ? -11.666 8.275 3.396 1.00 98.50 112 VAL A CA 1
ATOM 887 C C . VAL A 1 112 ? -10.891 7.003 3.052 1.00 98.50 112 VAL A C 1
ATOM 889 O O . VAL A 1 112 ? -10.063 6.582 3.857 1.00 98.50 112 VAL A O 1
ATOM 892 N N . THR A 1 113 ? -11.089 6.402 1.874 1.00 98.62 113 THR A N 1
ATOM 893 C CA . THR A 1 113 ? -10.318 5.212 1.473 1.00 98.62 113 THR A CA 1
ATOM 894 C C . THR A 1 113 ? -8.854 5.535 1.203 1.00 98.62 113 THR A C 1
ATOM 896 O O . THR A 1 113 ? -7.994 4.758 1.608 1.00 98.62 113 THR A O 1
ATOM 899 N N . ASN A 1 114 ? -8.551 6.682 0.587 1.00 98.69 114 ASN A N 1
ATOM 900 C CA . ASN A 1 114 ? -7.174 7.114 0.330 1.00 98.69 114 ASN A CA 1
ATOM 901 C C . ASN A 1 114 ? -6.422 7.430 1.634 1.00 98.69 114 ASN A C 1
ATOM 903 O O . ASN A 1 114 ? -5.271 7.020 1.793 1.00 98.69 114 ASN A O 1
ATOM 907 N N . ASP A 1 115 ? -7.071 8.114 2.581 1.00 98.69 115 ASP A N 1
ATOM 908 C CA . ASP A 1 115 ? -6.502 8.377 3.905 1.00 98.69 115 ASP A CA 1
ATOM 909 C C . ASP A 1 115 ? -6.320 7.065 4.671 1.00 98.69 115 ASP A C 1
ATOM 911 O O . ASP A 1 115 ? -5.253 6.801 5.215 1.00 98.69 115 ASP A O 1
ATOM 915 N N . PHE A 1 116 ? -7.315 6.178 4.666 1.00 98.88 116 PHE A N 1
ATOM 916 C CA . PHE A 1 116 ? -7.183 4.886 5.334 1.00 98.88 116 PHE A CA 1
ATOM 917 C C . PHE A 1 116 ? -6.042 4.049 4.740 1.00 98.88 116 PHE A C 1
ATOM 919 O O . PHE A 1 116 ? -5.228 3.501 5.479 1.00 98.88 116 PHE A O 1
ATOM 926 N N . TYR A 1 117 ? -5.928 4.017 3.410 1.00 98.94 117 TYR A N 1
ATOM 927 C CA . TYR A 1 117 ? -4.828 3.383 2.688 1.00 98.94 117 TYR A CA 1
ATOM 928 C C . TYR A 1 117 ? -3.461 3.921 3.133 1.00 98.94 117 TYR A C 1
ATOM 930 O O . TYR A 1 117 ? -2.578 3.141 3.495 1.00 98.94 117 TYR A O 1
ATOM 938 N N . ALA A 1 118 ? -3.291 5.247 3.152 1.00 98.88 118 ALA A N 1
ATOM 939 C CA . ALA A 1 118 ? -2.046 5.879 3.579 1.00 98.88 118 ALA A CA 1
ATOM 940 C C . ALA A 1 118 ? -1.729 5.587 5.053 1.00 98.88 118 ALA A C 1
ATOM 942 O O . ALA A 1 118 ? -0.577 5.328 5.391 1.00 98.88 118 ALA A O 1
ATOM 943 N N . GLY A 1 119 ? -2.744 5.567 5.919 1.00 98.88 119 GLY A N 1
ATOM 944 C CA . GLY A 1 119 ? -2.582 5.246 7.333 1.00 98.88 119 GLY A CA 1
ATOM 945 C C . GLY A 1 119 ? -2.175 3.791 7.575 1.00 98.88 119 GLY A C 1
ATOM 946 O O . GLY A 1 119 ? -1.301 3.531 8.399 1.00 98.88 119 GLY A O 1
ATOM 947 N N . VAL A 1 120 ? -2.735 2.831 6.832 1.00 98.88 120 VAL A N 1
ATOM 948 C CA . VAL A 1 120 ? -2.289 1.427 6.906 1.00 98.88 120 VAL A CA 1
ATOM 949 C C . VAL A 1 120 ? -0.841 1.300 6.422 1.00 98.88 120 VAL A C 1
ATOM 951 O O . VAL A 1 120 ? -0.060 0.564 7.023 1.00 98.88 120 VAL A O 1
ATOM 954 N N . PHE A 1 121 ? -0.448 2.043 5.383 1.00 98.69 121 PHE A N 1
ATOM 955 C CA . PHE A 1 121 ? 0.939 2.061 4.910 1.00 98.69 121 PHE A CA 1
ATOM 956 C C . PHE A 1 121 ? 1.894 2.697 5.932 1.00 98.69 121 PHE A C 1
ATOM 958 O O . PHE A 1 121 ? 2.994 2.190 6.141 1.00 98.69 121 PHE A O 1
ATOM 965 N N . LEU A 1 122 ? 1.471 3.760 6.620 1.00 98.81 122 LEU A N 1
ATOM 966 C CA . LEU A 1 122 ? 2.224 4.345 7.730 1.00 98.81 122 LEU A CA 1
ATOM 967 C C . LEU A 1 122 ? 2.441 3.323 8.853 1.00 98.81 122 LEU A C 1
ATOM 969 O O . LEU A 1 122 ? 3.560 3.166 9.336 1.00 98.81 122 LEU A O 1
ATOM 973 N N . HIS A 1 123 ? 1.393 2.594 9.234 1.00 98.75 123 HIS A N 1
ATOM 974 C CA . HIS A 1 123 ? 1.492 1.568 10.268 1.00 98.75 123 HIS A CA 1
ATOM 975 C C . HIS A 1 123 ? 2.408 0.408 9.844 1.00 98.75 123 HIS A C 1
ATOM 977 O O . HIS A 1 123 ? 3.240 -0.046 10.630 1.00 98.75 123 HIS A O 1
ATOM 983 N N . LEU A 1 124 ? 2.316 -0.024 8.578 1.00 98.69 124 LEU A N 1
ATOM 984 C CA . LEU A 1 124 ? 3.268 -0.965 7.985 1.00 98.69 124 LEU A CA 1
ATOM 985 C C . LEU A 1 124 ? 4.698 -0.439 8.124 1.00 98.69 124 LEU A C 1
ATOM 987 O O . LEU A 1 124 ? 5.548 -1.168 8.613 1.00 98.69 124 LEU A O 1
ATOM 991 N N . HIS A 1 125 ? 4.961 0.797 7.696 1.00 98.50 125 HIS A N 1
ATOM 992 C CA . HIS A 1 125 ? 6.294 1.399 7.722 1.00 98.50 125 HIS A CA 1
ATOM 993 C C . HIS A 1 125 ? 6.898 1.377 9.125 1.00 98.50 125 HIS A C 1
ATOM 995 O O . HIS A 1 125 ? 8.035 0.948 9.305 1.00 98.50 125 HIS A O 1
ATOM 1001 N N . PHE A 1 126 ? 6.108 1.779 10.118 1.00 98.12 126 PHE A N 1
ATOM 1002 C CA . PHE A 1 126 ? 6.507 1.786 11.516 1.00 98.12 126 PHE A CA 1
ATOM 1003 C C . PHE A 1 126 ? 6.896 0.386 12.006 1.00 98.12 126 PHE A C 1
ATOM 1005 O O . PHE A 1 126 ? 8.035 0.179 12.419 1.00 98.12 126 PHE A O 1
ATOM 1012 N N . ILE A 1 127 ? 6.002 -0.601 11.866 1.00 98.00 127 ILE A N 1
ATOM 1013 C CA . ILE A 1 127 ? 6.283 -1.990 12.269 1.00 98.00 127 ILE A CA 1
ATOM 1014 C C . ILE A 1 127 ? 7.484 -2.552 11.511 1.00 98.00 127 ILE A C 1
ATOM 1016 O O . ILE A 1 127 ? 8.312 -3.252 12.097 1.00 98.00 127 ILE A O 1
ATOM 1020 N N . TRP A 1 128 ? 7.566 -2.274 10.209 1.00 98.44 128 TRP A N 1
ATOM 1021 C CA . TRP A 1 128 ? 8.623 -2.784 9.351 1.00 98.44 128 TRP A CA 1
ATOM 1022 C C . TRP A 1 128 ? 9.988 -2.318 9.847 1.00 98.44 128 TRP A C 1
ATOM 1024 O O . TRP A 1 128 ? 10.879 -3.141 10.050 1.00 98.44 128 TRP A O 1
ATOM 1034 N N . CYS A 1 129 ? 10.125 -1.020 10.116 1.00 97.69 129 CYS A N 1
ATOM 1035 C CA . CYS A 1 129 ? 11.350 -0.411 10.617 1.00 97.69 129 CYS A CA 1
ATOM 1036 C C . CYS A 1 129 ? 11.669 -0.845 12.053 1.00 97.69 129 CYS A C 1
ATOM 1038 O O . CYS A 1 129 ? 12.743 -1.389 12.295 1.00 97.69 129 CYS A O 1
ATOM 1040 N N . GLU A 1 130 ? 10.744 -0.669 13.000 1.00 97.19 130 GLU A N 1
ATOM 1041 C CA . GLU A 1 130 ? 11.014 -0.924 14.423 1.00 97.19 130 GLU A CA 1
ATOM 1042 C C . GLU A 1 130 ? 11.355 -2.384 14.719 1.00 97.19 130 GLU A C 1
ATOM 1044 O O . GLU A 1 130 ? 12.216 -2.680 15.547 1.00 97.19 130 GLU A O 1
ATOM 1049 N N . GLN A 1 131 ? 10.691 -3.310 14.030 1.00 97.69 131 GLN A N 1
ATOM 1050 C CA . GLN A 1 131 ? 10.881 -4.740 14.250 1.00 97.69 131 GLN A CA 1
ATOM 1051 C C . GLN A 1 131 ? 11.883 -5.362 13.275 1.00 97.69 131 GLN A C 1
ATOM 1053 O O . GLN A 1 131 ? 11.999 -6.585 13.245 1.00 97.69 131 GLN A O 1
ATOM 1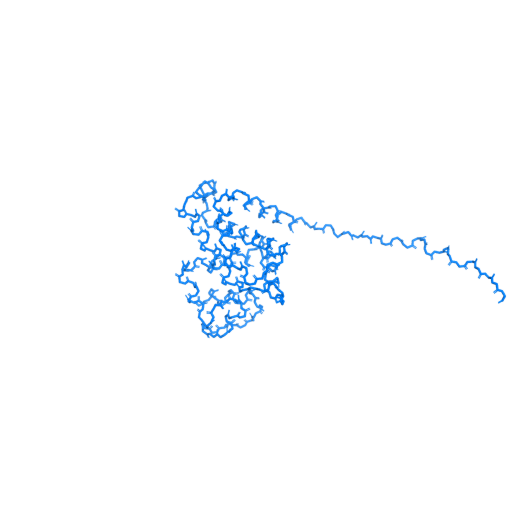058 N N . ASN A 1 132 ? 12.595 -4.547 12.487 1.00 97.19 132 ASN A N 1
ATOM 1059 C CA . ASN A 1 132 ? 13.580 -4.998 11.501 1.00 97.19 132 ASN A CA 1
ATOM 1060 C C . ASN A 1 132 ? 13.023 -6.084 10.559 1.00 97.19 132 ASN A C 1
ATOM 1062 O O . ASN A 1 132 ? 13.678 -7.095 10.304 1.00 97.19 132 ASN A O 1
ATOM 1066 N N . LYS A 1 133 ? 11.788 -5.899 10.072 1.00 98.00 133 LYS A N 1
ATOM 1067 C CA . LYS A 1 133 ? 11.132 -6.867 9.184 1.00 98.00 133 LYS A CA 1
ATOM 1068 C C . LYS A 1 133 ? 11.860 -6.975 7.851 1.00 98.00 133 LYS A C 1
ATOM 1070 O O . LYS A 1 133 ? 12.426 -6.003 7.344 1.00 98.00 133 LYS A O 1
ATOM 1075 N N . THR A 1 134 ? 11.770 -8.164 7.276 1.00 97.88 134 THR A N 1
ATOM 1076 C CA . THR A 1 134 ? 12.311 -8.526 5.969 1.00 97.88 134 THR A CA 1
ATOM 1077 C C . THR A 1 134 ? 11.198 -9.016 5.049 1.00 97.88 134 THR A C 1
ATOM 1079 O O . THR A 1 134 ? 10.073 -9.291 5.477 1.00 97.88 134 THR A O 1
ATOM 1082 N N . ILE A 1 135 ? 11.510 -9.206 3.766 1.00 96.75 135 ILE A N 1
ATOM 1083 C CA . ILE A 1 135 ? 10.560 -9.774 2.803 1.00 96.75 135 ILE A CA 1
ATOM 1084 C C . ILE A 1 135 ? 9.990 -11.136 3.237 1.00 96.75 135 ILE A C 1
ATOM 1086 O O . ILE A 1 135 ? 8.839 -11.445 2.919 1.00 96.75 135 ILE A O 1
ATOM 1090 N N . MET A 1 136 ? 10.742 -11.920 4.016 1.00 97.56 136 MET A N 1
ATOM 1091 C CA . MET A 1 136 ? 10.297 -13.222 4.526 1.00 97.56 136 MET A CA 1
ATOM 1092 C C . MET A 1 136 ? 9.154 -13.098 5.541 1.00 97.56 136 MET A C 1
ATOM 1094 O O . MET A 1 136 ? 8.347 -14.015 5.674 1.00 97.56 136 MET A O 1
ATOM 1098 N N . ASP A 1 137 ? 9.033 -11.945 6.200 1.00 98.00 137 ASP A N 1
ATOM 1099 C CA . ASP A 1 137 ? 7.982 -11.663 7.179 1.00 98.00 137 ASP A CA 1
ATOM 1100 C C . ASP A 1 137 ? 6.688 -11.152 6.534 1.00 98.00 137 ASP A C 1
ATOM 1102 O O . ASP A 1 137 ? 5.650 -11.079 7.194 1.00 98.00 137 ASP A O 1
ATOM 1106 N N . SER A 1 138 ? 6.727 -10.795 5.245 1.00 96.94 138 SER A N 1
ATOM 1107 C CA . SER A 1 138 ? 5.650 -10.068 4.559 1.00 96.94 138 SER A CA 1
ATOM 1108 C C . SER A 1 138 ? 4.276 -10.727 4.697 1.00 96.94 138 SER A C 1
ATOM 1110 O O . SER A 1 138 ? 3.297 -10.036 4.969 1.00 96.94 138 SER A O 1
ATOM 1112 N N . GLY A 1 139 ? 4.189 -12.055 4.581 1.00 97.88 139 GLY A N 1
ATOM 1113 C CA . GLY A 1 139 ? 2.926 -12.784 4.731 1.00 97.88 139 GLY A CA 1
ATOM 1114 C C . GLY A 1 139 ? 2.299 -12.628 6.122 1.00 97.88 139 GLY A C 1
ATOM 1115 O O . GLY A 1 139 ? 1.093 -12.397 6.232 1.00 97.88 139 GLY A O 1
ATOM 1116 N N . TYR A 1 140 ? 3.112 -12.700 7.179 1.00 98.12 140 TYR A N 1
ATOM 1117 C CA . TYR A 1 140 ? 2.655 -12.501 8.557 1.00 98.12 140 TYR A CA 1
ATOM 1118 C C . TYR A 1 140 ? 2.287 -11.039 8.809 1.00 98.12 140 TYR A C 1
ATOM 1120 O O . TYR A 1 140 ? 1.203 -10.760 9.314 1.00 98.12 140 TYR A O 1
ATOM 1128 N N . VAL A 1 141 ? 3.128 -10.105 8.357 1.00 98.31 141 VAL A N 1
ATOM 1129 C CA . VAL A 1 141 ? 2.887 -8.663 8.500 1.00 98.31 141 VAL A CA 1
ATOM 1130 C C . VAL A 1 141 ? 1.582 -8.246 7.820 1.00 98.31 141 VAL A C 1
ATOM 1132 O O . VAL A 1 141 ? 0.795 -7.520 8.415 1.00 98.31 141 VAL A O 1
ATOM 1135 N N . ILE A 1 142 ? 1.292 -8.736 6.611 1.00 98.50 142 ILE A N 1
ATOM 1136 C CA . ILE A 1 142 ? 0.034 -8.437 5.903 1.00 98.50 142 ILE A CA 1
ATOM 1137 C C . ILE A 1 142 ? -1.180 -8.960 6.682 1.00 98.50 142 ILE A C 1
ATOM 1139 O O . ILE A 1 142 ? -2.201 -8.275 6.776 1.00 98.50 142 ILE A O 1
ATOM 1143 N N . LYS A 1 143 ? -1.085 -10.164 7.254 1.00 98.44 143 LYS A N 1
ATOM 1144 C CA . LYS A 1 143 ? -2.162 -10.750 8.062 1.00 98.44 143 LYS A CA 1
ATOM 1145 C C . LYS A 1 143 ? -2.425 -9.933 9.331 1.00 98.44 143 LYS A C 1
ATOM 1147 O O . LYS A 1 143 ? -3.586 -9.666 9.663 1.00 98.44 143 LYS A O 1
ATOM 1152 N N . ASP A 1 144 ? -1.363 -9.518 10.010 1.00 98.31 144 ASP A N 1
ATOM 1153 C CA . ASP A 1 144 ? -1.450 -8.711 11.225 1.00 98.31 144 ASP A CA 1
ATOM 1154 C C . ASP A 1 144 ? -1.981 -7.309 10.914 1.00 98.31 144 ASP A C 1
ATOM 1156 O O . ASP A 1 144 ? -2.891 -6.839 11.596 1.00 98.31 144 ASP A O 1
ATOM 1160 N N . LEU A 1 145 ? -1.526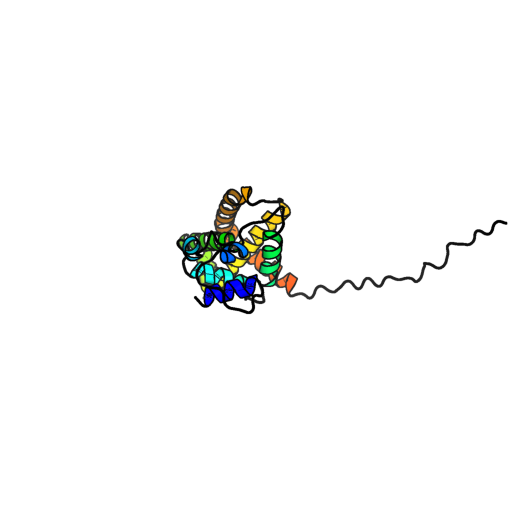 -6.695 9.816 1.00 98.31 145 LEU A N 1
ATOM 1161 C CA . LEU A 1 145 ? -2.049 -5.424 9.309 1.00 98.31 145 LEU A CA 1
ATOM 1162 C C . LEU A 1 145 ? -3.543 -5.489 9.024 1.00 98.31 145 LEU A C 1
ATOM 1164 O O . LEU A 1 145 ? -4.270 -4.581 9.411 1.00 98.31 145 LEU A O 1
ATOM 1168 N N . ASN A 1 146 ? -4.020 -6.556 8.380 1.00 98.50 146 ASN A N 1
ATOM 1169 C CA . ASN A 1 146 ? -5.444 -6.719 8.103 1.00 98.50 146 ASN A CA 1
ATOM 1170 C C . ASN A 1 146 ? -6.261 -6.789 9.404 1.00 98.50 146 ASN A C 1
ATOM 1172 O O . ASN A 1 146 ? -7.277 -6.113 9.567 1.00 98.50 146 ASN A O 1
ATOM 1176 N N . THR A 1 147 ? -5.772 -7.568 10.371 1.00 98.62 147 THR A N 1
ATOM 1177 C CA . THR A 1 147 ? -6.407 -7.696 11.688 1.00 98.62 147 THR A CA 1
ATOM 1178 C C . THR A 1 147 ? -6.422 -6.360 12.431 1.00 98.62 147 THR A C 1
ATOM 1180 O O . THR A 1 147 ? -7.450 -5.976 12.993 1.00 98.62 147 THR A O 1
ATOM 1183 N N . PHE A 1 148 ? -5.303 -5.635 12.414 1.00 98.62 148 PHE A N 1
ATOM 1184 C CA . PHE A 1 148 ? -5.179 -4.319 13.028 1.00 98.62 148 PHE A CA 1
ATOM 1185 C C . PHE A 1 148 ? -6.112 -3.303 12.359 1.00 98.62 148 PHE A C 1
ATOM 1187 O O . PHE A 1 148 ? -6.855 -2.610 13.050 1.00 98.62 148 PHE A O 1
ATOM 1194 N N . ALA A 1 149 ? -6.161 -3.279 11.026 1.00 98.50 149 ALA A N 1
ATOM 1195 C CA . ALA A 1 149 ? -6.999 -2.373 10.247 1.00 98.50 149 ALA A CA 1
ATOM 1196 C C . ALA A 1 149 ? -8.493 -2.526 10.547 1.00 98.50 149 ALA A C 1
ATOM 1198 O O . ALA A 1 149 ? -9.204 -1.527 10.676 1.00 98.50 149 ALA A O 1
ATOM 1199 N N . LYS A 1 150 ? -8.958 -3.765 10.724 1.00 98.25 150 LYS A N 1
ATOM 1200 C CA . LYS A 1 150 ? -10.350 -4.069 11.080 1.00 98.25 150 LYS A CA 1
ATOM 1201 C C . LYS A 1 150 ? -10.694 -3.649 12.510 1.00 98.25 150 LYS A C 1
ATOM 1203 O O . LYS A 1 150 ? -11.780 -3.134 12.755 1.00 98.25 150 LYS A O 1
ATOM 1208 N N . LYS A 1 151 ? -9.774 -3.843 13.460 1.00 98.00 151 LYS A N 1
ATOM 1209 C CA . LYS A 1 151 ? -10.018 -3.583 14.892 1.00 98.00 151 LYS A CA 1
ATOM 1210 C C . LYS A 1 151 ? -9.763 -2.139 15.321 1.00 98.00 151 LYS A C 1
ATOM 1212 O O . LYS A 1 151 ? -10.382 -1.665 16.270 1.00 98.00 151 LYS A O 1
ATOM 1217 N N . HIS A 1 152 ? -8.843 -1.450 14.654 1.00 97.88 152 HIS A N 1
ATOM 1218 C CA . HIS A 1 152 ? -8.274 -0.184 15.115 1.00 97.88 152 HIS A CA 1
ATOM 1219 C C . HIS A 1 152 ? -8.335 0.907 14.038 1.00 97.88 152 HIS A C 1
ATOM 1221 O O . HIS A 1 152 ? -7.444 1.750 13.937 1.00 97.88 152 HIS A O 1
ATOM 1227 N N . SER A 1 153 ? -9.411 0.941 13.245 1.00 97.25 153 SER A N 1
ATOM 1228 C CA . SER A 1 153 ? -9.555 1.890 12.133 1.00 97.25 153 SER A CA 1
ATOM 1229 C C . SER A 1 153 ? -9.457 3.362 12.558 1.00 97.25 153 SER A C 1
ATOM 1231 O O . SER A 1 153 ? -8.836 4.173 11.874 1.00 97.25 153 SER A O 1
ATOM 1233 N N . THR A 1 154 ? -9.988 3.712 13.732 1.00 97.62 154 THR A N 1
ATOM 1234 C CA . THR A 1 154 ? -9.885 5.067 14.300 1.00 97.62 154 THR A CA 1
ATOM 1235 C C . THR A 1 154 ? -8.454 5.449 14.678 1.00 97.62 154 THR A C 1
ATOM 1237 O O . THR A 1 154 ? -8.075 6.613 14.543 1.00 97.62 154 THR A O 1
ATOM 1240 N N . VAL A 1 155 ? -7.648 4.481 15.126 1.00 98.25 155 VAL A N 1
ATOM 1241 C CA . VAL A 1 155 ? -6.231 4.682 15.458 1.00 98.25 155 VAL A CA 1
ATOM 1242 C C . VAL A 1 155 ? -5.434 4.973 14.193 1.00 98.25 155 VAL A C 1
ATOM 1244 O O . VAL A 1 155 ? -4.663 5.927 14.191 1.00 98.25 155 VAL A O 1
ATOM 1247 N N . ILE A 1 156 ? -5.700 4.246 13.106 1.00 98.69 156 ILE A N 1
ATOM 1248 C CA . ILE A 1 156 ? -5.053 4.456 11.802 1.00 98.69 156 ILE A CA 1
ATOM 1249 C C . ILE A 1 156 ? -5.241 5.891 11.308 1.00 98.69 156 ILE A C 1
ATOM 1251 O O . ILE A 1 156 ? -4.269 6.560 10.957 1.00 98.69 156 ILE A O 1
ATOM 1255 N N . PHE A 1 157 ? -6.478 6.399 11.321 1.00 98.56 157 PHE A N 1
ATOM 1256 C CA . PHE A 1 157 ? -6.735 7.787 10.926 1.00 98.56 157 PHE A CA 1
ATOM 1257 C C . PHE A 1 157 ? -6.016 8.780 11.838 1.00 98.56 157 PHE A C 1
ATOM 1259 O O . PHE A 1 157 ? -5.424 9.748 11.363 1.00 98.56 157 PHE A O 1
ATOM 1266 N N . ARG A 1 158 ? -6.052 8.548 13.154 1.00 98.44 158 ARG A N 1
ATOM 1267 C CA . ARG A 1 158 ? -5.391 9.415 14.132 1.00 98.44 158 ARG A CA 1
ATOM 1268 C C . ARG A 1 158 ? -3.881 9.478 13.895 1.00 98.44 158 ARG A C 1
ATOM 1270 O O . ARG A 1 158 ? -3.338 10.575 13.866 1.00 98.44 158 ARG A O 1
ATOM 1277 N N . GLU A 1 159 ? -3.223 8.335 13.728 1.00 98.19 159 GLU A N 1
ATOM 1278 C CA . GLU A 1 159 ? -1.775 8.245 13.499 1.00 98.19 159 GLU A CA 1
ATOM 1279 C C . GLU A 1 159 ? -1.372 8.935 12.199 1.00 98.19 159 GLU A C 1
ATOM 1281 O O . GLU A 1 159 ? -0.456 9.758 12.207 1.00 98.19 159 GLU A O 1
ATOM 1286 N N . LEU A 1 160 ? -2.115 8.700 11.113 1.00 98.56 160 LEU A N 1
ATOM 1287 C CA . LEU A 1 160 ? -1.878 9.391 9.850 1.00 98.56 160 LEU A CA 1
ATOM 1288 C C . LEU A 1 160 ? -1.990 10.910 10.003 1.00 98.56 160 LEU A C 1
ATOM 1290 O O . LEU A 1 160 ? -1.112 11.645 9.556 1.00 98.56 160 LEU A O 1
ATOM 1294 N N . PHE A 1 161 ? -3.060 11.406 10.626 1.00 97.81 161 PHE A N 1
ATOM 1295 C CA . PHE A 1 161 ? -3.252 12.848 10.765 1.00 97.81 161 PHE A CA 1
ATOM 1296 C C . PHE A 1 161 ? -2.232 13.491 11.709 1.00 97.81 161 PHE A C 1
ATOM 1298 O O . PHE A 1 161 ? -1.831 14.629 11.455 1.00 97.81 161 PHE A O 1
ATOM 1305 N N . SER A 1 162 ? -1.770 12.781 12.743 1.00 97.94 162 SER A N 1
ATOM 1306 C CA . SER A 1 162 ? -0.643 13.224 13.573 1.00 97.94 162 SER A CA 1
ATOM 1307 C C . SER A 1 162 ? 0.639 13.336 12.749 1.00 97.94 162 SER A C 1
ATOM 1309 O O . SER A 1 162 ? 1.236 14.409 12.724 1.00 97.94 162 SER A O 1
ATOM 1311 N N . TYR A 1 163 ? 0.989 12.298 11.983 1.00 97.44 163 TYR A N 1
ATOM 1312 C CA . TYR A 1 163 ? 2.155 12.306 11.096 1.00 97.44 163 TYR A CA 1
ATOM 1313 C C . TYR A 1 163 ? 2.106 13.471 10.092 1.00 97.44 163 TYR A C 1
ATOM 1315 O O . TYR A 1 163 ? 3.054 14.249 9.972 1.00 97.44 163 TYR A O 1
ATOM 1323 N N . ILE A 1 164 ? 0.969 13.660 9.409 1.00 96.56 164 ILE A N 1
ATOM 1324 C CA . ILE A 1 164 ? 0.789 14.751 8.437 1.00 96.56 164 ILE A CA 1
ATOM 1325 C C . ILE A 1 164 ? 0.932 16.117 9.120 1.00 96.56 164 ILE A C 1
ATOM 1327 O O . ILE A 1 164 ? 1.501 17.046 8.543 1.00 96.56 164 ILE A O 1
ATOM 1331 N N . LYS A 1 165 ? 0.402 16.269 10.339 1.00 95.69 165 LYS A N 1
ATOM 1332 C CA . LYS A 1 165 ? 0.506 17.515 11.103 1.00 95.69 165 LYS A CA 1
ATOM 1333 C C . LYS A 1 165 ? 1.954 17.804 11.494 1.00 95.69 165 LYS A C 1
ATOM 1335 O O . LYS A 1 165 ? 2.396 18.934 11.313 1.00 95.69 165 LYS A O 1
ATOM 1340 N N . GLU A 1 166 ? 2.681 16.807 11.986 1.00 93.12 166 GLU A N 1
ATOM 1341 C CA . GLU A 1 166 ? 4.089 16.931 12.380 1.00 93.12 166 GLU A CA 1
ATOM 1342 C C . GLU A 1 166 ? 4.978 17.327 11.201 1.00 93.12 166 GLU A C 1
ATOM 1344 O O . GLU A 1 166 ? 5.777 18.248 11.331 1.00 93.12 166 GLU A O 1
ATOM 1349 N N . LYS A 1 167 ? 4.775 16.726 10.023 1.00 85.31 167 LYS A N 1
ATOM 1350 C CA . LYS A 1 167 ? 5.521 17.076 8.803 1.00 85.31 167 LYS A CA 1
ATOM 1351 C C . LYS A 1 167 ? 5.177 18.459 8.240 1.00 85.31 167 LYS A C 1
ATOM 1353 O O . LYS A 1 167 ? 5.996 19.054 7.545 1.00 85.31 167 LYS A O 1
ATOM 1358 N N . LYS A 1 168 ? 3.973 18.978 8.514 1.00 78.44 168 LYS A N 1
ATOM 1359 C CA . LYS A 1 168 ? 3.550 20.332 8.108 1.00 78.44 168 LYS A CA 1
ATOM 1360 C C . LYS A 1 168 ? 4.065 21.428 9.032 1.00 78.44 168 LYS A C 1
ATOM 1362 O O . LYS A 1 168 ? 4.158 22.573 8.596 1.00 78.44 168 LYS A O 1
ATOM 1367 N N . ILE A 1 169 ? 4.362 21.111 10.290 1.00 67.31 169 ILE A N 1
ATOM 1368 C CA . ILE A 1 169 ? 5.055 22.042 11.176 1.00 67.31 169 ILE A CA 1
ATOM 1369 C C . ILE A 1 169 ? 6.489 22.114 10.650 1.00 67.31 169 ILE A C 1
ATOM 1371 O O . ILE A 1 169 ? 7.167 21.087 10.648 1.00 67.31 169 ILE A O 1
ATOM 1375 N N . PRO A 1 170 ? 6.977 23.282 10.188 1.00 54.00 170 PRO A N 1
ATOM 1376 C CA . PRO A 1 170 ? 8.379 23.414 9.842 1.00 54.00 170 PRO A CA 1
ATOM 1377 C C . PRO A 1 170 ? 9.163 23.011 11.083 1.00 54.00 170 PRO A C 1
ATOM 1379 O O . PRO A 1 170 ? 9.036 23.658 12.126 1.00 54.00 170 PRO A O 1
ATOM 1382 N N . THR A 1 171 ? 9.935 21.927 11.003 1.00 47.28 171 THR A N 1
ATOM 1383 C CA . THR A 1 171 ? 10.938 21.641 12.021 1.00 47.28 171 THR A CA 1
ATOM 1384 C C . THR A 1 171 ? 11.763 22.912 12.122 1.00 47.28 171 THR A C 1
ATOM 1386 O O . THR A 1 171 ? 12.449 23.265 11.158 1.00 47.28 171 THR A O 1
ATOM 1389 N N . LYS A 1 172 ? 11.652 23.647 13.239 1.00 41.91 172 LYS A N 1
ATOM 1390 C CA . LYS A 1 172 ? 12.645 24.664 13.572 1.00 41.91 172 LYS A CA 1
ATOM 1391 C C . LYS A 1 172 ? 13.972 23.939 13.417 1.00 41.91 172 LYS A C 1
ATOM 1393 O O . LYS A 1 172 ? 14.220 22.988 14.157 1.00 41.91 172 LYS A O 1
ATOM 1398 N N . LYS A 1 173 ? 14.775 24.323 12.421 1.00 39.31 173 LYS A N 1
ATOM 1399 C CA . LYS A 1 173 ? 16.183 23.951 12.434 1.00 39.31 173 LYS A CA 1
ATOM 1400 C C . LYS A 1 173 ? 16.662 24.373 13.813 1.00 39.31 173 LYS A C 1
ATOM 1402 O O . LYS A 1 173 ? 16.497 25.535 14.186 1.00 39.31 173 LYS A O 1
ATOM 1407 N N . SER A 1 174 ? 17.131 23.424 14.614 1.00 38.03 174 SER A N 1
ATOM 1408 C CA . SER A 1 174 ? 17.948 23.792 15.752 1.00 38.03 174 SER A CA 1
ATOM 1409 C C . SER A 1 174 ? 19.206 24.390 15.140 1.00 38.03 174 SER A C 1
ATOM 1411 O O . SER A 1 174 ? 20.140 23.668 14.792 1.00 38.03 174 SER A O 1
ATOM 1413 N N . ASP A 1 175 ? 19.209 25.704 14.955 1.00 37.75 175 ASP A N 1
ATOM 1414 C CA . ASP A 1 175 ? 20.444 26.459 14.914 1.00 37.75 175 ASP A CA 1
ATOM 1415 C C . ASP A 1 175 ? 21.016 26.335 16.327 1.00 37.75 175 ASP A C 1
ATOM 1417 O O . ASP A 1 175 ? 20.801 27.175 17.200 1.00 37.75 175 ASP A O 1
ATOM 1421 N N . ALA A 1 176 ? 21.677 25.207 16.592 1.00 40.84 176 ALA A N 1
ATOM 1422 C CA . ALA A 1 176 ? 22.673 25.159 17.634 1.00 40.84 176 ALA A CA 1
ATOM 1423 C C . ALA A 1 176 ? 23.767 26.112 17.156 1.00 40.84 176 ALA A C 1
ATOM 1425 O O . ALA A 1 176 ? 24.636 25.750 16.364 1.00 40.84 176 ALA A O 1
ATOM 1426 N N . VAL A 1 177 ? 23.646 27.370 17.577 1.00 42.75 177 VAL A N 1
ATOM 1427 C CA . VAL A 1 177 ? 24.758 28.306 17.624 1.00 42.75 177 VAL A CA 1
ATOM 1428 C C . VAL A 1 177 ? 25.831 27.589 18.429 1.00 42.75 177 VAL A C 1
ATOM 1430 O O . VAL A 1 177 ? 25.698 27.410 19.638 1.00 42.75 177 VAL A O 1
ATOM 1433 N N . VAL A 1 178 ? 26.849 27.083 17.737 1.00 43.09 178 VAL A N 1
ATOM 1434 C CA . VAL A 1 178 ? 28.068 26.633 18.391 1.00 43.09 178 VAL A CA 1
ATOM 1435 C C . VAL A 1 178 ? 28.713 27.899 18.933 1.00 43.09 178 VAL A C 1
ATOM 1437 O O . VAL A 1 178 ? 29.272 28.700 18.186 1.00 43.09 178 VAL A O 1
ATOM 1440 N N . ASP A 1 179 ? 28.527 28.123 20.226 1.00 40.25 179 ASP A N 1
ATOM 1441 C CA . ASP A 1 179 ? 29.186 29.188 20.956 1.00 40.25 179 ASP A CA 1
ATOM 1442 C C . ASP A 1 179 ? 30.665 28.813 21.129 1.00 40.25 179 ASP A C 1
ATOM 1444 O O . ASP A 1 179 ? 31.020 27.929 21.908 1.00 40.25 179 ASP A O 1
ATOM 1448 N N . PHE A 1 180 ? 31.527 29.458 20.343 1.00 42.38 180 PHE A N 1
ATOM 1449 C CA . PHE A 1 180 ? 32.982 29.303 20.402 1.00 42.38 180 PHE A CA 1
ATOM 1450 C C . PHE A 1 180 ? 33.647 30.262 21.403 1.00 42.38 180 PHE A C 1
ATOM 1452 O O . PHE A 1 180 ? 34.866 30.424 21.370 1.00 42.38 180 PHE A O 1
ATOM 1459 N N . SER A 1 181 ? 32.897 30.895 22.309 1.00 40.56 181 SER A N 1
ATOM 1460 C CA . SER A 1 181 ? 33.448 31.892 23.237 1.00 40.56 181 SER A CA 1
ATOM 1461 C C . SER A 1 181 ? 34.422 31.350 24.297 1.00 40.56 181 SER A C 1
ATOM 1463 O O . SER A 1 181 ? 34.960 32.147 25.056 1.00 40.56 181 SER A O 1
ATOM 1465 N N . ASN A 1 182 ? 34.725 30.042 24.334 1.00 43.56 182 ASN A N 1
ATOM 1466 C CA . ASN A 1 182 ? 35.551 29.440 25.394 1.00 43.56 182 ASN A CA 1
ATOM 1467 C C . ASN A 1 182 ? 36.654 28.448 24.952 1.00 43.56 182 ASN A C 1
ATOM 1469 O O . ASN A 1 182 ? 37.099 27.636 25.757 1.00 43.56 182 ASN A O 1
ATOM 1473 N N . ILE A 1 183 ? 37.173 28.518 23.718 1.00 42.09 183 ILE A N 1
ATOM 1474 C CA . ILE A 1 183 ? 38.379 27.738 23.316 1.00 42.09 183 ILE A CA 1
ATOM 1475 C C . ILE A 1 183 ? 39.650 28.613 23.380 1.00 42.09 183 ILE A C 1
ATOM 1477 O O . ILE A 1 183 ? 40.528 28.557 22.527 1.00 42.09 183 ILE A O 1
ATOM 1481 N N . GLY A 1 184 ? 39.741 29.467 24.402 1.00 37.78 184 GLY A N 1
ATOM 1482 C CA . GLY A 1 184 ? 40.830 30.433 24.572 1.00 37.78 184 GLY A CA 1
ATOM 1483 C C . GLY A 1 184 ? 41.716 30.241 25.801 1.00 37.78 184 GLY A C 1
ATOM 1484 O O . GLY A 1 184 ? 42.595 31.065 25.985 1.00 37.78 184 GLY A O 1
ATOM 1485 N N . ASP A 1 185 ? 41.519 29.201 26.621 1.00 46.53 185 ASP A N 1
ATOM 1486 C CA . ASP A 1 185 ? 42.208 29.083 27.920 1.00 46.53 185 ASP A CA 1
ATOM 1487 C C . ASP A 1 185 ? 42.666 27.653 28.254 1.00 46.53 185 ASP A C 1
ATOM 1489 O O . ASP A 1 185 ? 42.386 27.139 29.330 1.00 46.53 185 ASP A O 1
ATOM 1493 N N . ILE A 1 186 ? 43.399 26.976 27.361 1.00 43.66 186 ILE A N 1
ATOM 1494 C CA . ILE A 1 186 ? 44.239 25.831 27.770 1.00 43.66 186 ILE A CA 1
ATOM 1495 C C . ILE A 1 186 ? 45.495 25.739 26.888 1.00 43.66 186 ILE A C 1
ATOM 1497 O O . ILE A 1 186 ? 45.519 24.977 25.928 1.00 43.66 186 ILE A O 1
ATOM 1501 N N . ALA A 1 187 ? 46.543 26.502 27.217 1.00 36.38 187 ALA A N 1
ATOM 1502 C CA . ALA A 1 187 ? 47.949 26.145 26.952 1.00 36.38 187 ALA A CA 1
ATOM 1503 C C . ALA A 1 187 ? 48.914 27.152 27.608 1.00 36.38 187 ALA A C 1
ATOM 1505 O O . ALA A 1 187 ? 49.713 27.811 26.948 1.00 36.38 187 ALA A O 1
ATOM 1506 N N . GL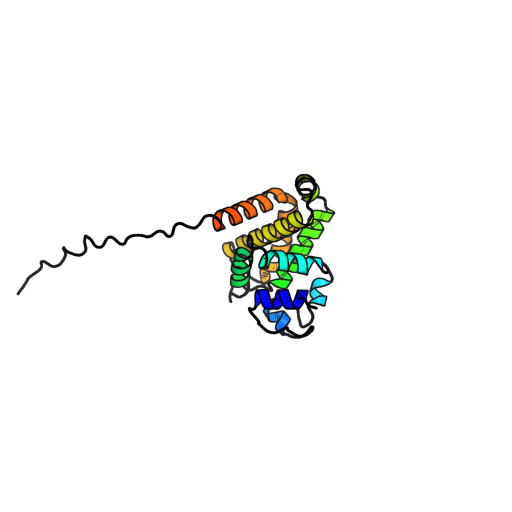Y A 1 188 ? 48.850 27.263 28.934 1.00 37.34 188 GLY A N 1
ATOM 1507 C CA . GLY A 1 188 ? 49.928 27.817 29.748 1.00 37.34 188 GLY A CA 1
ATOM 1508 C C . GLY A 1 188 ? 50.682 26.692 30.450 1.00 37.34 188 GLY A C 1
ATOM 1509 O O . GLY A 1 188 ? 50.510 26.514 31.646 1.00 37.34 188 GLY A O 1
ATOM 1510 N N . PHE A 1 189 ? 51.491 25.922 29.719 1.00 36.84 189 PHE A N 1
ATOM 1511 C CA . PHE A 1 189 ? 52.559 25.104 30.305 1.00 36.84 189 PHE A CA 1
ATOM 1512 C C . PHE A 1 189 ? 53.823 25.273 29.463 1.00 36.84 189 PHE A C 1
ATOM 1514 O O . PHE A 1 189 ? 54.092 24.538 28.518 1.00 36.84 189 PHE A O 1
ATOM 1521 N N . VAL A 1 190 ? 54.570 26.315 29.822 1.00 37.69 190 VAL A N 1
ATOM 1522 C CA . VAL A 1 190 ? 55.982 26.493 29.491 1.00 37.69 190 VAL A CA 1
ATOM 1523 C C . VAL A 1 190 ? 56.779 25.557 30.394 1.00 37.69 190 VAL A C 1
ATOM 1525 O O . VAL A 1 190 ? 56.673 25.673 31.613 1.00 37.69 190 VAL A O 1
ATOM 1528 N N . GLN A 1 191 ? 57.611 24.689 29.820 1.00 37.88 191 GLN A N 1
ATOM 1529 C CA . GLN A 1 191 ? 58.847 24.238 30.457 1.00 37.88 191 GLN A CA 1
ATOM 1530 C C . GLN A 1 191 ? 59.917 23.968 29.389 1.00 37.88 191 GLN A C 1
ATOM 1532 O O . GLN A 1 191 ? 59.716 23.129 28.515 1.00 37.88 191 GLN A O 1
ATOM 1537 N N . THR A 1 192 ? 61.021 24.712 29.554 1.00 41.69 192 THR A N 1
ATOM 1538 C CA . THR A 1 192 ? 62.374 24.630 28.956 1.00 41.69 192 THR A CA 1
ATOM 1539 C C . THR A 1 192 ? 62.540 24.808 27.456 1.00 41.69 192 THR A C 1
ATOM 1541 O O . THR A 1 192 ? 62.136 23.908 26.694 1.00 41.69 192 THR A O 1
#

Organism: Stegodyphus mimosarum (NCBI:txid407821)